Protein AF-A0A9P6EMH0-F1 (afdb_monomer_lite)

Organism: NCBI:txid179855

Secondary structure (DSSP, 8-state):
-----HHHHHHHHHHHHHHHHHTT-GGGHHHHHHHHHHHHHTSS-------HHHHHHSS-GGG----HHHHHHHHHHHHHHHHHHHHHHH-TT----TTSHHHHHHHHHHHHHHHHHHHHHHHHHHHHHHHHHHHHHHHHHHHHHHHHHHIIIIIHHHHHHHHHHHHHHHHHHHHHHHHHHHHHHHHHHHHHHGGGSS--TT----HHHHHHHHHHHHHHHHHHHHHHHHHHHHHHHHHHHHHHHHHSTTSHHHHHHHHHHHHHHHHHHHHHHHHHTT----

pLDDT: mean 75.77, std 17.24, range [37.5, 98.38]

Foldseek 3Di:
DDPDPPVNVVLVVVLVVLVVVCVPPVVSVLVSLVSVVVVVVVPPPPDPPPDPVNVVVSDDPVPVCPPVVNVVVVVVVVVVVVVVVLCVQPPPPDPDDDDCSVVCVVVSVVVVVVVVVVVVVVVVVVVVVVVVVVVVVVVVVVVVVVVVVCCVVPVVVVVVVVVVVVVVVVVVVVVVVVVVVVVVVVVVCCLQPVPPDDDDPPDCPDSVNSVVVVVVVVVVVVVVVVVVVVVVVVVVVVVVVVVCLVVVPPHCVVVVVVVVVVVVVVVVVVVVVCVVVVDPDD

Radius of gyration: 55.39 Å; chains: 1; bounding box: 98×66×140 Å

Sequence (282 aa):
MEPRSLENIYTELYLELLKSLATEDPGLEDLLTDISLGNLLNSADGTIVLRQEDLTAYGTPTRRHLDSSTSQKLLTEVNNTLEIISTLFHGENHRAKDNSLNKSLPDSIECFTAEIISMEEQRAAHKDIVEALVQQINEAQGQYDGAVKTAILEVLPKYNQARAASIDLIAATIEASLQRLNLIRGQSQRAFYNHHANAIPGESKSVSQAIARAYEALKEEEKYLAAEAQTLDHQLQEYDTLLQLVDSGTSGYKQIIEDWAKTKRETDECRKDLRRLGWTGD

Structure (mmCIF, N/CA/C/O backbone):
data_AF-A0A9P6EMH0-F1
#
_entry.id   AF-A0A9P6EMH0-F1
#
loop_
_atom_site.group_PDB
_atom_site.id
_atom_site.type_symbol
_atom_site.label_atom_id
_atom_site.label_alt_id
_atom_site.label_comp_id
_atom_site.label_asym_id
_atom_site.label_entity_id
_atom_site.label_seq_id
_atom_site.pdbx_PDB_ins_code
_atom_site.Cartn_x
_atom_site.Cartn_y
_atom_site.Cartn_z
_atom_site.occupancy
_atom_site.B_iso_or_equiv
_atom_site.auth_seq_id
_atom_site.auth_comp_id
_atom_site.auth_asym_id
_atom_site.auth_atom_id
_atom_site.pdbx_PDB_model_num
ATOM 1 N N . MET A 1 1 ? -43.713 -16.620 40.121 1.00 37.72 1 MET A N 1
ATOM 2 C CA . MET A 1 1 ? -42.782 -17.302 41.041 1.00 37.72 1 MET A CA 1
ATOM 3 C C . MET A 1 1 ? -41.495 -16.518 40.978 1.00 37.72 1 MET A C 1
ATOM 5 O O . MET A 1 1 ? -40.775 -16.648 39.998 1.00 37.72 1 MET A O 1
ATOM 9 N N . GLU A 1 2 ? -41.304 -15.597 41.916 1.00 37.50 2 GLU A N 1
ATOM 10 C CA . GLU A 1 2 ? -40.096 -14.772 41.951 1.00 37.50 2 GLU A CA 1
ATOM 11 C C . GLU A 1 2 ? -38.875 -15.638 42.285 1.00 37.50 2 GLU A C 1
ATOM 13 O O . GLU A 1 2 ? -39.005 -16.592 43.065 1.00 37.50 2 GLU A O 1
ATOM 18 N N . PRO A 1 3 ? -37.708 -15.361 41.682 1.00 42.03 3 PRO A N 1
ATOM 19 C CA . PRO A 1 3 ? -36.488 -16.085 41.987 1.00 42.03 3 PRO A CA 1
ATOM 20 C C . PRO A 1 3 ? -36.073 -15.739 43.418 1.00 42.03 3 PRO A C 1
ATOM 22 O O . PRO A 1 3 ? -35.508 -14.681 43.676 1.00 42.03 3 PRO A O 1
ATOM 25 N N . ARG A 1 4 ? -36.370 -16.633 44.367 1.00 48.00 4 ARG A N 1
ATOM 26 C CA . ARG A 1 4 ? -35.784 -16.558 45.709 1.00 48.00 4 ARG A CA 1
ATOM 27 C C . ARG A 1 4 ? -34.269 -16.622 45.534 1.00 48.00 4 ARG A C 1
ATOM 29 O O . ARG A 1 4 ? -33.766 -17.597 44.972 1.00 48.00 4 ARG A O 1
ATOM 36 N N . SER A 1 5 ? -33.563 -15.569 45.945 1.00 56.41 5 SER A N 1
ATOM 37 C CA . SER A 1 5 ? -32.103 -15.540 45.906 1.00 56.41 5 SER A CA 1
ATOM 38 C C . SER A 1 5 ? -31.559 -16.754 46.667 1.00 56.41 5 SER A C 1
ATOM 40 O O . SER A 1 5 ? -32.126 -17.180 47.674 1.00 56.41 5 SER A O 1
ATOM 42 N N . LEU A 1 6 ? -30.472 -17.347 46.167 1.00 54.88 6 LEU A N 1
ATOM 43 C CA . LEU A 1 6 ? -29.815 -18.500 46.797 1.00 54.88 6 LEU A CA 1
ATOM 44 C C . LEU A 1 6 ? -29.499 -18.235 48.276 1.00 54.88 6 LEU A C 1
ATOM 46 O O . LEU A 1 6 ? -29.620 -19.132 49.104 1.00 54.88 6 LEU A O 1
ATOM 50 N N . GLU A 1 7 ? -29.179 -16.989 48.612 1.00 57.69 7 GLU A N 1
ATOM 51 C CA . GLU A 1 7 ? -28.925 -16.531 49.977 1.00 57.69 7 GLU A CA 1
ATOM 52 C C . GLU A 1 7 ? -30.140 -16.713 50.899 1.00 57.69 7 GLU A C 1
ATOM 54 O O . GLU A 1 7 ? -29.975 -17.196 52.017 1.00 57.69 7 GLU A O 1
ATOM 59 N N . ASN A 1 8 ? -31.360 -16.454 50.417 1.00 60.06 8 ASN A N 1
ATOM 60 C CA . ASN A 1 8 ? -32.586 -16.637 51.204 1.00 60.06 8 ASN A CA 1
ATOM 61 C C . ASN A 1 8 ? -32.894 -18.114 51.482 1.00 60.06 8 ASN A C 1
ATOM 63 O O . ASN A 1 8 ? -33.446 -18.455 52.523 1.00 60.06 8 ASN A O 1
ATOM 67 N N . ILE A 1 9 ? -32.512 -19.008 50.568 1.00 64.06 9 ILE A N 1
ATOM 68 C CA . ILE A 1 9 ? -32.682 -20.452 50.769 1.00 64.06 9 ILE A CA 1
ATOM 69 C C . ILE A 1 9 ? -31.666 -20.956 51.799 1.00 64.06 9 ILE A C 1
ATOM 71 O O . ILE A 1 9 ? -32.013 -21.762 52.658 1.00 64.06 9 ILE A O 1
ATOM 75 N N . TYR A 1 10 ? -30.425 -20.461 51.754 1.00 62.12 10 TYR A N 1
ATOM 76 C CA . TYR A 1 10 ? -29.396 -20.825 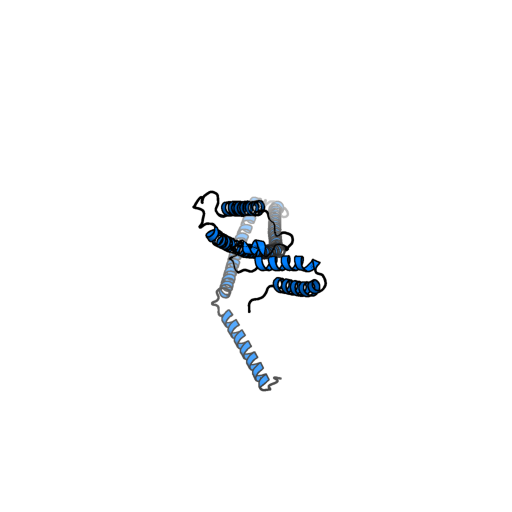52.728 1.00 62.12 10 TYR A CA 1
ATOM 77 C C . TYR A 1 10 ? -29.735 -20.355 54.146 1.00 62.12 10 TYR A C 1
ATOM 79 O O . TYR A 1 10 ? -29.516 -21.115 55.088 1.00 62.12 10 TYR A O 1
ATOM 87 N N . THR A 1 11 ? -30.293 -19.153 54.314 1.00 67.81 11 THR A N 1
ATOM 88 C CA . THR A 1 11 ? -30.688 -18.633 55.633 1.00 67.81 11 THR A CA 1
ATOM 89 C C . THR A 1 11 ? -31.900 -19.364 56.211 1.00 67.81 11 THR A C 1
ATOM 91 O O . THR A 1 11 ? -31.901 -19.665 57.405 1.00 67.81 11 THR A O 1
ATOM 94 N N . GLU A 1 12 ? -32.889 -19.729 55.386 1.00 69.44 12 GLU A N 1
ATOM 95 C CA . GLU A 1 12 ? -34.024 -20.566 55.809 1.00 69.44 12 GLU A CA 1
ATOM 96 C C . GLU A 1 12 ? -33.558 -21.953 56.286 1.00 69.44 12 GLU A C 1
ATOM 98 O O . GLU A 1 12 ? -33.969 -22.407 57.356 1.00 69.44 12 GLU A O 1
ATOM 103 N N . LEU A 1 13 ? -32.635 -22.589 55.556 1.00 71.56 13 LEU A N 1
ATOM 104 C CA . LEU A 1 13 ? -32.092 -23.910 55.903 1.00 71.56 13 LEU A CA 1
ATOM 105 C C . LEU A 1 13 ? -31.227 -23.871 57.172 1.00 71.56 13 LEU A C 1
ATOM 107 O O . LEU A 1 13 ? -31.295 -24.778 58.003 1.00 71.56 13 LEU A O 1
ATOM 111 N N . TYR A 1 14 ? -30.445 -22.803 57.357 1.00 68.06 14 TYR A N 1
ATOM 112 C CA . TYR A 1 14 ? -29.655 -22.596 58.574 1.00 68.06 14 TYR A CA 1
ATOM 113 C C . TYR A 1 14 ? -30.544 -22.380 59.804 1.00 68.06 14 TYR A C 1
ATOM 115 O O . TYR A 1 14 ? -30.238 -22.876 60.888 1.00 68.06 14 TYR A O 1
ATOM 123 N N . LEU A 1 15 ? -31.665 -21.675 59.636 1.00 65.12 15 LEU A N 1
ATOM 124 C CA . LEU A 1 15 ? -32.654 -21.464 60.688 1.00 65.12 15 LEU A CA 1
ATOM 125 C C . LEU A 1 15 ? -33.389 -22.744 61.080 1.00 65.12 15 LEU A C 1
ATOM 127 O O . LEU A 1 15 ? -33.635 -22.963 62.264 1.00 65.12 15 LEU A O 1
ATOM 131 N N . GLU A 1 16 ? -33.745 -23.589 60.115 1.00 75.12 16 GLU A N 1
ATOM 132 C CA . GLU A 1 16 ? -34.373 -24.884 60.394 1.00 75.12 16 GLU A CA 1
ATOM 133 C C . GLU A 1 16 ? -33.419 -25.820 61.147 1.00 75.12 16 GLU A C 1
ATOM 135 O O . GLU A 1 16 ? -33.808 -26.455 62.130 1.00 75.12 16 GLU A O 1
ATOM 140 N N . LEU A 1 17 ? -32.143 -25.827 60.751 1.00 70.31 17 LEU A N 1
ATOM 141 C CA . LEU A 1 17 ? -31.097 -26.594 61.421 1.00 70.31 17 LEU A CA 1
ATOM 142 C C . LEU A 1 17 ? -30.866 -26.093 62.856 1.00 70.31 17 LEU A C 1
ATOM 144 O O . LEU A 1 17 ? -30.853 -26.893 63.791 1.00 70.31 17 LEU A O 1
ATOM 148 N N . LEU A 1 18 ? -30.784 -24.777 63.061 1.00 62.09 18 LEU A N 1
ATOM 149 C CA . LEU A 1 18 ? -30.658 -24.186 64.396 1.00 62.09 18 LEU A CA 1
ATOM 150 C C . LEU A 1 18 ? -31.891 -24.436 65.276 1.00 62.09 18 LEU A C 1
ATOM 152 O O . LEU A 1 18 ? -31.727 -24.683 66.466 1.00 62.09 18 LEU A O 1
ATOM 156 N N . LYS A 1 19 ? -33.106 -24.467 64.709 1.00 69.38 19 LYS A N 1
ATOM 157 C CA . LYS A 1 19 ? -34.333 -24.858 65.436 1.00 69.38 19 LYS A CA 1
ATOM 158 C C . LYS A 1 19 ? -34.298 -26.303 65.907 1.00 69.38 19 LYS A C 1
ATOM 160 O O . LYS A 1 19 ? -34.731 -26.573 67.022 1.00 69.38 19 LYS A O 1
ATOM 165 N N . SER A 1 20 ? -33.756 -27.207 65.095 1.00 68.88 20 SER A N 1
ATOM 166 C CA . SER A 1 20 ? -33.591 -28.612 65.487 1.00 68.88 20 SER A CA 1
ATOM 167 C C . SER A 1 20 ? -32.514 -28.824 66.560 1.00 68.88 20 SER A C 1
ATOM 169 O O . SER A 1 20 ? -32.609 -29.755 67.350 1.00 68.88 20 SER A O 1
ATOM 171 N N . LEU A 1 21 ? -31.513 -27.941 66.625 1.00 60.44 21 LEU A N 1
ATOM 172 C CA . LEU A 1 21 ? -30.440 -27.982 67.627 1.00 60.44 21 LEU A CA 1
ATOM 173 C C . LEU A 1 21 ? -30.835 -27.289 68.941 1.00 60.44 21 LEU A C 1
ATOM 175 O O . LEU A 1 21 ? -30.474 -27.754 70.018 1.00 60.44 21 LEU A O 1
ATOM 179 N N . ALA A 1 22 ? -31.626 -26.215 68.878 1.00 58.09 22 ALA A N 1
ATOM 180 C CA . ALA A 1 22 ? -32.103 -25.494 70.059 1.00 58.09 22 ALA A CA 1
ATOM 181 C C . ALA A 1 22 ? -33.102 -26.297 70.910 1.00 58.09 22 ALA A C 1
ATOM 183 O O . ALA A 1 22 ? -33.248 -26.021 72.096 1.00 58.09 22 ALA A O 1
ATOM 184 N N . THR A 1 23 ? -33.753 -27.327 70.353 1.00 63.09 23 THR A N 1
ATOM 185 C CA . THR A 1 23 ? -34.575 -28.253 71.152 1.00 63.09 23 THR A CA 1
ATOM 186 C C . THR A 1 23 ? -33.763 -29.116 72.122 1.00 63.09 23 THR A C 1
ATOM 188 O O . THR A 1 23 ? -34.346 -29.679 73.047 1.00 63.09 23 THR A O 1
ATOM 191 N N . GLU A 1 24 ? -32.444 -29.224 71.936 1.00 63.72 24 GLU A N 1
ATOM 192 C CA . GLU A 1 24 ? -31.561 -30.032 72.787 1.00 63.72 24 GLU A CA 1
ATOM 193 C C . GLU A 1 24 ? -30.766 -29.202 73.808 1.00 63.72 24 GLU A C 1
ATOM 195 O O . GLU A 1 24 ? -30.380 -29.745 74.844 1.00 63.72 24 GLU A O 1
ATOM 200 N N . ASP A 1 25 ? -30.560 -27.900 73.572 1.00 59.88 25 ASP A N 1
ATOM 201 C CA . ASP A 1 25 ? -29.726 -27.050 74.431 1.00 59.88 25 ASP A CA 1
ATOM 202 C C . ASP A 1 25 ? -30.355 -25.650 74.642 1.00 59.88 25 ASP A C 1
ATOM 204 O O . ASP A 1 25 ? -30.410 -24.845 73.705 1.00 59.88 25 ASP A O 1
ATOM 208 N N . PRO A 1 26 ? -30.826 -25.307 75.860 1.00 60.44 26 PRO A N 1
ATOM 209 C CA . PRO A 1 26 ? -31.556 -24.060 76.130 1.00 60.44 26 PRO A CA 1
ATOM 210 C C . PRO A 1 26 ? -30.695 -22.794 75.987 1.00 60.44 26 PRO A C 1
ATOM 212 O O . PRO A 1 26 ? -31.227 -21.692 75.928 1.00 60.44 26 PRO A O 1
ATOM 215 N N . GLY A 1 27 ? -29.365 -22.923 75.906 1.00 59.41 27 GLY A N 1
ATOM 216 C CA . GLY A 1 27 ? -28.470 -21.797 75.616 1.00 59.41 27 GLY A CA 1
ATOM 217 C C . GLY A 1 27 ? -28.530 -21.307 74.163 1.00 59.41 27 GLY A C 1
ATOM 218 O O . GLY A 1 27 ? -28.061 -20.207 73.877 1.00 59.41 27 GLY A O 1
ATOM 219 N N . LEU A 1 28 ? -29.102 -22.099 73.246 1.00 57.72 28 LEU A N 1
ATOM 220 C CA . LEU A 1 28 ? -29.274 -21.722 71.840 1.00 57.72 28 LEU A CA 1
ATOM 221 C C . LEU A 1 28 ? -30.600 -21.006 71.548 1.00 57.72 28 LEU A C 1
ATOM 223 O O . LEU A 1 28 ? -30.728 -20.448 70.458 1.00 57.72 28 LEU A O 1
ATOM 227 N N . GLU A 1 29 ? -31.555 -20.969 72.487 1.00 59.09 29 GLU A N 1
ATOM 228 C CA . GLU A 1 29 ? -32.804 -20.206 72.316 1.00 59.09 29 GLU A CA 1
ATOM 229 C C . GLU A 1 29 ? -32.524 -18.714 72.110 1.00 59.09 29 GLU A C 1
ATOM 231 O O . GLU A 1 29 ? -33.080 -18.119 71.188 1.00 59.09 29 GLU A O 1
ATOM 236 N N . ASP A 1 30 ? -31.595 -18.138 72.880 1.00 58.31 30 ASP A N 1
ATOM 237 C CA . ASP A 1 30 ? -31.215 -16.724 72.765 1.00 58.31 30 ASP A CA 1
ATOM 238 C C . ASP A 1 30 ? -30.657 -16.409 71.362 1.00 58.31 30 ASP A C 1
ATOM 240 O O . ASP A 1 30 ? -31.086 -15.461 70.703 1.00 58.31 30 ASP A O 1
ATOM 244 N N . LEU A 1 31 ? -29.789 -17.277 70.836 1.00 59.78 31 LEU A N 1
ATOM 245 C CA . LEU A 1 31 ? -29.200 -17.140 69.498 1.00 59.78 31 LEU A CA 1
ATOM 246 C C . LEU A 1 31 ? -30.255 -17.273 68.389 1.00 59.78 31 LEU A C 1
ATOM 248 O O . LEU A 1 31 ? -30.181 -16.610 67.356 1.00 59.78 31 LEU A O 1
ATOM 252 N N . LEU A 1 32 ? -31.270 -18.108 68.611 1.00 61.12 32 LEU A N 1
ATOM 253 C CA . LEU A 1 32 ? -32.383 -18.279 67.686 1.00 61.12 32 LEU A CA 1
ATOM 254 C C . LEU A 1 32 ? -33.307 -17.060 67.685 1.00 61.12 32 LEU A C 1
ATOM 256 O O . LEU A 1 32 ? -33.779 -16.649 66.621 1.00 61.12 32 LEU A O 1
ATOM 260 N N . THR A 1 33 ? -33.513 -16.445 68.852 1.00 63.50 33 THR A N 1
ATOM 261 C CA . THR A 1 33 ? -34.254 -15.187 68.949 1.00 63.50 33 THR A CA 1
ATOM 262 C C . THR A 1 33 ? -33.524 -14.052 68.236 1.00 63.50 33 THR A C 1
ATOM 264 O O . THR A 1 33 ? -34.151 -13.365 67.430 1.00 63.50 33 THR A O 1
ATOM 267 N N . ASP A 1 34 ? -32.202 -13.946 68.385 1.00 58.22 34 ASP A N 1
ATOM 268 C CA . ASP A 1 34 ? -31.392 -12.918 67.720 1.00 58.22 34 ASP A CA 1
ATOM 269 C C . ASP A 1 34 ? -31.392 -13.063 66.188 1.00 58.22 34 ASP A C 1
ATOM 271 O O . ASP A 1 34 ? -31.520 -12.074 65.463 1.00 58.22 34 ASP A O 1
ATOM 275 N N . ILE A 1 35 ? -31.326 -14.291 65.662 1.00 60.41 35 ILE A N 1
ATOM 276 C CA . ILE A 1 35 ? -31.384 -14.524 64.207 1.00 60.41 35 ILE A CA 1
ATOM 277 C C . ILE A 1 35 ? -32.804 -14.298 63.672 1.00 60.41 35 ILE A C 1
ATOM 279 O O . ILE A 1 35 ? -32.978 -13.746 62.583 1.00 60.41 35 ILE A O 1
ATOM 283 N N . SER A 1 36 ? -33.837 -14.662 64.440 1.00 60.81 36 SER A N 1
ATOM 284 C CA . SER A 1 36 ? -35.221 -14.346 64.072 1.00 60.81 36 SER A CA 1
ATOM 285 C C . SER A 1 36 ? -35.474 -12.835 64.041 1.00 60.81 36 SER A C 1
ATOM 287 O O . SER A 1 36 ? -36.178 -12.361 63.153 1.00 60.81 36 SER A O 1
ATOM 289 N N . LEU A 1 37 ? -34.824 -12.077 64.932 1.00 58.06 37 LEU A N 1
ATOM 290 C CA . LEU A 1 37 ? -34.855 -10.618 64.973 1.00 58.06 37 LEU A CA 1
ATOM 291 C C . LEU A 1 37 ? -34.136 -10.013 63.761 1.00 58.06 37 LEU A C 1
ATOM 293 O O . LEU A 1 37 ? -34.661 -9.100 63.130 1.00 58.06 37 LEU A O 1
ATOM 297 N N . GLY A 1 38 ? -32.980 -10.570 63.385 1.00 56.84 38 GLY A N 1
ATOM 298 C CA . GLY A 1 38 ? -32.259 -10.194 62.167 1.00 56.84 38 GLY A CA 1
ATOM 299 C C . GLY A 1 38 ? -33.099 -10.393 60.901 1.00 56.84 38 GLY A C 1
ATOM 300 O O . GLY A 1 38 ? -33.109 -9.531 60.026 1.00 56.84 38 GLY A O 1
ATOM 301 N N . ASN A 1 39 ? -33.879 -11.474 60.833 1.00 56.59 39 ASN A N 1
ATOM 302 C CA . ASN A 1 39 ? -34.794 -11.715 59.715 1.00 56.59 39 ASN A CA 1
ATOM 303 C C . ASN A 1 39 ? -36.051 -10.840 59.752 1.00 56.59 39 ASN A C 1
ATOM 305 O O . ASN A 1 39 ? -36.571 -10.493 58.696 1.00 56.59 39 ASN A O 1
ATOM 309 N N . LEU A 1 40 ? -36.532 -10.462 60.937 1.00 53.50 40 LEU A N 1
ATOM 310 C CA . LEU A 1 40 ? -37.683 -9.572 61.089 1.00 53.50 40 LEU A CA 1
ATOM 311 C C . LEU A 1 40 ? -37.315 -8.124 60.720 1.00 53.50 40 LEU A C 1
ATOM 313 O O . LEU A 1 40 ? -38.087 -7.452 60.042 1.00 53.50 40 LEU A O 1
ATOM 317 N N . LEU A 1 41 ? -36.098 -7.687 61.062 1.00 52.91 41 LEU A N 1
ATOM 318 C CA . LEU A 1 41 ? -35.523 -6.402 60.643 1.00 52.91 41 LEU A CA 1
ATOM 319 C C . LEU A 1 41 ? -35.193 -6.351 59.141 1.00 52.91 41 LEU A C 1
ATOM 321 O O . LEU A 1 41 ? -35.270 -5.280 58.548 1.00 52.91 41 LEU A O 1
ATOM 325 N N . ASN A 1 42 ? -34.863 -7.492 58.529 1.00 51.66 42 ASN A N 1
ATOM 326 C CA . ASN A 1 42 ? -34.627 -7.610 57.084 1.00 51.66 42 ASN A CA 1
ATOM 327 C C . ASN A 1 42 ? -35.898 -7.917 56.270 1.00 51.66 42 ASN A C 1
ATOM 329 O O . ASN A 1 42 ? -35.824 -8.005 55.043 1.00 51.66 42 ASN A O 1
ATOM 333 N N . SER A 1 43 ? -37.056 -8.107 56.911 1.00 46.88 43 SER A N 1
ATOM 334 C CA . SER A 1 43 ? -38.309 -8.331 56.188 1.00 46.88 43 SER A CA 1
ATOM 335 C C . SER A 1 43 ? -38.820 -7.011 55.604 1.00 46.88 43 SER A C 1
ATOM 337 O O . SER A 1 43 ? -38.979 -6.019 56.308 1.00 46.88 43 SER A O 1
ATOM 339 N N . ALA A 1 44 ? -39.027 -7.002 54.287 1.00 45.12 44 ALA A N 1
ATOM 340 C CA . ALA A 1 44 ? -39.198 -5.815 53.447 1.00 45.12 44 ALA A CA 1
ATOM 341 C C . ALA A 1 44 ? -40.525 -5.041 53.620 1.00 45.12 44 ALA A C 1
ATOM 343 O O . ALA A 1 44 ? -40.797 -4.135 52.836 1.00 45.12 44 ALA A O 1
ATOM 344 N N . ASP A 1 45 ? -41.341 -5.346 54.633 1.00 42.41 45 ASP A N 1
ATOM 345 C CA . ASP A 1 45 ? -42.572 -4.598 54.907 1.00 42.41 45 ASP A CA 1
ATOM 346 C C . ASP A 1 45 ? -42.286 -3.474 55.910 1.00 42.41 45 ASP A C 1
ATOM 348 O O . ASP A 1 45 ? -42.433 -3.590 57.130 1.00 42.41 45 ASP A O 1
ATOM 352 N N . GLY A 1 46 ? -41.828 -2.355 55.351 1.00 52.50 46 GLY A N 1
ATOM 353 C CA . GLY A 1 46 ? -41.534 -1.115 56.053 1.00 52.50 46 GLY A CA 1
ATOM 354 C 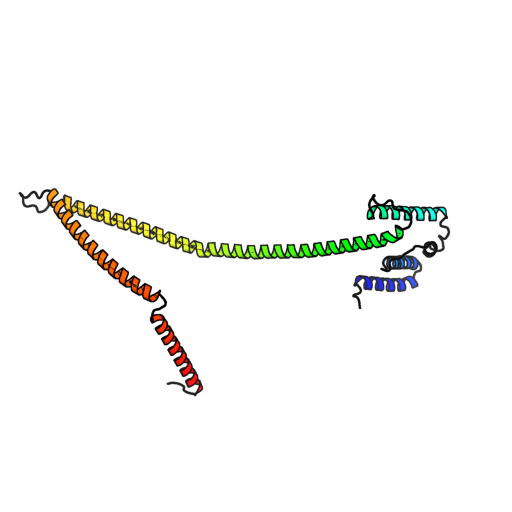C . GLY A 1 46 ? -42.754 -0.536 56.767 1.00 52.50 46 GLY A C 1
ATOM 355 O O . GLY A 1 46 ? -43.541 0.208 56.193 1.00 52.50 46 GLY A O 1
ATOM 356 N N . THR A 1 47 ? -42.907 -0.843 58.054 1.00 46.91 47 THR A N 1
ATOM 357 C CA . THR A 1 47 ? -43.483 0.055 59.077 1.00 46.91 47 THR A CA 1
ATOM 358 C C . THR A 1 47 ? -43.230 -0.517 60.473 1.00 46.91 47 THR A C 1
ATOM 360 O O . THR A 1 47 ? -44.139 -0.932 61.190 1.00 46.91 47 THR A O 1
ATOM 363 N N . ILE A 1 48 ? -41.967 -0.525 60.901 1.00 48.28 48 ILE A N 1
ATOM 364 C CA . ILE A 1 48 ? -41.632 -0.870 62.286 1.00 48.28 48 ILE A CA 1
ATOM 365 C C . ILE A 1 48 ? -41.860 0.369 63.161 1.00 48.28 48 ILE A C 1
ATOM 367 O O . ILE A 1 48 ? -40.984 1.214 63.333 1.00 48.28 48 ILE A O 1
ATOM 371 N N . VAL A 1 49 ? -43.063 0.491 63.725 1.00 46.09 49 VAL A N 1
ATOM 372 C CA . VAL A 1 49 ? -43.311 1.372 64.875 1.00 46.09 49 VAL A CA 1
ATOM 373 C C . VAL A 1 49 ? -42.963 0.571 66.124 1.00 46.09 49 VAL A C 1
ATOM 375 O O . VAL A 1 49 ? -43.790 -0.206 66.590 1.00 46.09 49 VAL A O 1
ATOM 378 N N . LEU A 1 50 ? -41.749 0.744 66.656 1.00 49.88 50 LEU A N 1
ATOM 379 C CA . LEU A 1 50 ? -41.342 0.124 67.922 1.00 49.88 50 LEU A CA 1
ATOM 380 C C . LEU A 1 50 ? -42.259 0.622 69.046 1.00 49.88 50 LEU A C 1
ATOM 382 O O . LEU A 1 50 ? -42.170 1.779 69.469 1.00 49.88 50 LEU A O 1
ATOM 386 N N . ARG A 1 51 ? -43.165 -0.236 69.525 1.00 52.69 51 ARG A N 1
ATOM 387 C CA . ARG A 1 51 ? -44.002 0.066 70.689 1.00 52.69 51 ARG A CA 1
ATOM 388 C C . ARG A 1 51 ? -43.245 -0.317 71.955 1.00 52.69 51 ARG A C 1
ATOM 390 O O . ARG A 1 51 ? -42.420 -1.225 71.971 1.00 52.69 51 ARG A O 1
ATOM 397 N N . GLN A 1 52 ? -43.553 0.365 73.054 1.00 47.53 52 GLN A N 1
ATOM 398 C CA . GLN A 1 52 ? -42.965 0.083 74.369 1.00 47.53 52 GLN A CA 1
ATOM 399 C C . GLN A 1 52 ? -43.202 -1.372 74.824 1.00 47.53 52 GLN A C 1
ATOM 401 O O . GLN A 1 52 ? -42.434 -1.909 75.616 1.00 47.53 52 GLN A O 1
ATOM 406 N N . GLU A 1 53 ? -44.232 -2.012 74.272 1.00 54.22 53 GLU A N 1
ATOM 407 C CA . GLU A 1 53 ? -44.568 -3.423 74.456 1.00 54.22 53 GLU A CA 1
ATOM 408 C C . GLU A 1 53 ? -43.547 -4.362 73.780 1.00 54.22 53 GLU A C 1
ATOM 410 O O . GLU A 1 53 ? -43.188 -5.389 74.357 1.00 54.22 53 GLU A O 1
ATOM 415 N N . ASP A 1 54 ? -42.970 -3.973 72.639 1.00 53.47 54 ASP A N 1
ATOM 416 C CA . ASP A 1 54 ? -41.983 -4.782 71.910 1.00 53.47 54 ASP A CA 1
ATOM 417 C C . ASP A 1 54 ? -40.634 -4.796 72.645 1.00 53.47 54 ASP A C 1
ATOM 419 O O . ASP A 1 54 ? -40.007 -5.841 72.804 1.00 53.47 54 ASP A O 1
ATOM 423 N N . LEU A 1 55 ? -40.240 -3.665 73.240 1.00 50.75 55 LEU A N 1
ATOM 424 C CA . LEU A 1 55 ? -39.075 -3.571 74.135 1.00 50.75 55 LEU A CA 1
ATOM 425 C C . LEU A 1 55 ? -39.189 -4.480 75.371 1.00 50.75 55 LEU A C 1
ATOM 427 O O . LEU A 1 55 ? -38.172 -4.885 75.933 1.00 50.75 55 LEU A O 1
ATOM 431 N N . THR A 1 56 ? -40.412 -4.812 75.798 1.00 53.03 56 THR A N 1
ATOM 432 C CA . THR A 1 56 ? -40.650 -5.750 76.906 1.00 53.03 56 THR A CA 1
ATOM 433 C C . THR A 1 56 ? -40.770 -7.208 76.465 1.00 53.03 56 THR A C 1
ATOM 435 O O . THR A 1 56 ? -40.596 -8.095 77.302 1.00 53.03 56 THR A O 1
ATOM 438 N N . ALA A 1 57 ? -41.032 -7.464 75.179 1.00 52.34 57 ALA A N 1
ATOM 439 C CA . ALA A 1 57 ? -41.145 -8.808 74.617 1.00 52.34 57 ALA A CA 1
ATOM 440 C C . ALA A 1 57 ? -39.774 -9.455 74.351 1.00 52.34 57 ALA A C 1
ATOM 442 O O . ALA A 1 57 ? -39.625 -10.657 74.551 1.00 52.34 57 ALA A O 1
ATOM 443 N N . TYR A 1 58 ? -38.764 -8.660 73.978 1.00 52.66 58 TYR A N 1
ATOM 444 C CA . TYR A 1 58 ? -37.418 -9.148 73.631 1.00 52.66 58 TYR A CA 1
ATOM 445 C C . TYR A 1 58 ? -36.395 -9.063 74.781 1.00 52.66 58 TYR A C 1
ATOM 447 O O . TYR A 1 58 ? -35.208 -9.315 74.593 1.00 52.66 58 TYR A O 1
ATOM 455 N N . GLY A 1 59 ? -36.831 -8.711 75.993 1.00 50.94 59 GLY A N 1
ATOM 456 C CA . GLY A 1 59 ? -35.989 -8.750 77.188 1.00 50.94 59 GLY A CA 1
ATOM 457 C C . GLY A 1 59 ? -36.132 -10.081 77.922 1.00 50.94 59 GLY A C 1
ATOM 458 O O . GLY A 1 59 ? -37.237 -10.433 78.341 1.00 50.94 59 GLY A O 1
ATOM 459 N N . THR A 1 60 ? -35.026 -10.798 78.148 1.00 51.06 60 THR A N 1
ATOM 460 C CA . THR A 1 60 ? -35.027 -11.996 79.002 1.00 51.06 60 THR A CA 1
ATOM 461 C C . THR A 1 60 ? -35.692 -11.691 80.357 1.00 51.06 60 THR A C 1
ATOM 463 O O . THR A 1 60 ? -35.480 -10.616 80.935 1.00 51.06 60 THR A O 1
ATOM 466 N N . PRO A 1 61 ? -36.525 -12.602 80.901 1.00 53.78 61 PRO A N 1
ATOM 467 C CA . PRO A 1 61 ? -37.420 -12.311 82.028 1.00 53.78 61 PRO A CA 1
ATOM 468 C C . PRO A 1 61 ? -36.705 -11.906 83.330 1.00 53.78 61 PRO A C 1
ATOM 470 O O . PRO A 1 61 ? -37.344 -11.368 84.235 1.00 53.78 61 PRO A O 1
ATOM 473 N N . THR A 1 62 ? -35.386 -12.088 83.422 1.00 50.16 62 THR A N 1
ATOM 474 C CA . THR A 1 62 ? -34.526 -11.644 84.531 1.00 50.16 62 THR A CA 1
ATOM 475 C C . THR A 1 62 ? -34.090 -10.172 84.449 1.00 50.16 62 THR A C 1
ATOM 477 O O . THR A 1 62 ? -33.621 -9.634 85.450 1.00 50.16 62 THR A O 1
ATOM 480 N N . ARG A 1 63 ? -34.295 -9.473 83.319 1.00 48.25 63 ARG A N 1
ATOM 481 C CA . ARG A 1 63 ? -33.999 -8.033 83.132 1.00 48.25 63 ARG A CA 1
ATOM 482 C C . ARG A 1 63 ? -35.240 -7.125 83.158 1.00 48.25 63 ARG A C 1
ATOM 484 O O . ARG A 1 63 ? -35.186 -5.988 82.700 1.00 48.25 63 ARG A O 1
ATOM 491 N N . ARG A 1 64 ? -36.354 -7.575 83.748 1.00 48.81 64 ARG A N 1
ATOM 492 C CA . ARG A 1 64 ? -37.637 -6.832 83.835 1.00 48.81 64 ARG A CA 1
ATOM 493 C C . ARG A 1 64 ? -37.634 -5.554 84.691 1.00 48.81 64 ARG A C 1
ATOM 495 O O . ARG A 1 64 ? -38.685 -4.956 84.901 1.00 48.81 64 ARG A O 1
ATOM 502 N N . HIS A 1 65 ? -36.474 -5.090 85.136 1.00 48.72 65 HIS A N 1
ATOM 503 C CA . HIS A 1 65 ? -36.320 -3.785 85.767 1.00 48.72 65 HIS A CA 1
ATOM 504 C C . HIS A 1 65 ? -35.240 -2.982 85.044 1.00 48.72 65 HIS A C 1
ATOM 506 O O . HIS A 1 65 ? -34.226 -2.610 85.629 1.00 48.72 65 HIS A O 1
ATOM 512 N N . LEU A 1 66 ? -35.458 -2.701 83.755 1.00 54.75 66 LEU A N 1
ATOM 513 C CA . LEU A 1 66 ? -34.923 -1.462 83.200 1.00 54.75 66 LEU A CA 1
ATOM 514 C C . LEU A 1 66 ? -35.568 -0.335 84.006 1.00 54.75 66 LEU A C 1
ATOM 516 O O . LEU A 1 66 ? -36.767 -0.081 83.892 1.00 54.75 66 LEU A O 1
ATOM 520 N N . ASP A 1 67 ? -34.776 0.270 84.889 1.00 63.09 67 ASP A N 1
ATOM 521 C CA . ASP A 1 67 ? -35.164 1.464 85.627 1.00 63.09 67 ASP A CA 1
ATOM 522 C C . ASP A 1 67 ? -35.723 2.481 84.624 1.00 63.09 67 ASP A C 1
ATOM 524 O O . ASP A 1 67 ? -35.174 2.628 83.525 1.00 63.09 67 ASP A O 1
ATOM 528 N N . SER A 1 68 ? -36.819 3.161 84.960 1.00 64.31 68 SER A N 1
ATOM 529 C CA . SER A 1 68 ? -37.505 4.060 84.018 1.00 64.31 68 SER A CA 1
ATOM 530 C C . SER A 1 68 ? -36.551 5.121 83.457 1.00 64.31 68 SER A C 1
ATOM 532 O O . SER A 1 68 ? -36.677 5.519 82.299 1.00 64.31 68 SER A O 1
ATOM 534 N N . SER A 1 69 ? -35.519 5.480 84.232 1.00 70.56 69 SER A N 1
ATOM 535 C CA . SER A 1 69 ? -34.436 6.369 83.813 1.00 70.56 69 SER A CA 1
ATOM 536 C C . SER A 1 69 ? -33.549 5.792 82.701 1.00 70.56 69 SER A C 1
ATOM 538 O O . SER A 1 69 ? -33.109 6.531 81.824 1.00 70.56 69 SER A O 1
ATOM 540 N N . THR A 1 70 ? -33.295 4.482 82.687 1.00 70.56 70 THR A N 1
ATOM 541 C CA . THR A 1 70 ? -32.469 3.818 81.664 1.00 70.56 70 THR A CA 1
ATOM 542 C C . THR A 1 70 ? -33.229 3.628 80.357 1.00 70.56 70 THR A C 1
ATOM 544 O O . THR A 1 70 ? -32.668 3.870 79.293 1.00 70.56 70 THR A O 1
ATOM 547 N N . SER A 1 71 ? -34.523 3.305 80.428 1.00 69.44 71 SER A N 1
ATOM 548 C CA . SER A 1 71 ? -35.397 3.266 79.251 1.00 69.44 71 SER A CA 1
ATOM 549 C C . SER A 1 71 ? -35.581 4.658 78.639 1.00 69.44 71 SER A C 1
ATOM 551 O O . SER A 1 71 ? -35.490 4.798 77.421 1.00 69.44 71 SER A O 1
ATOM 553 N N . GLN A 1 72 ? -35.740 5.701 79.463 1.00 74.50 72 GLN A N 1
ATOM 554 C CA . GLN A 1 72 ? -35.772 7.083 78.976 1.00 74.50 72 GLN A CA 1
ATOM 555 C C . GLN A 1 72 ? -34.448 7.503 78.339 1.00 74.50 72 GLN A C 1
ATOM 557 O O . GLN A 1 72 ? -34.473 8.092 77.267 1.00 74.50 72 GLN A O 1
ATOM 562 N N . LYS A 1 73 ? -33.301 7.162 78.942 1.00 75.81 73 LYS A N 1
ATOM 563 C CA . LYS A 1 73 ? -31.984 7.442 78.347 1.00 75.81 73 LYS A CA 1
ATOM 564 C C . LYS A 1 73 ? -31.800 6.750 77.000 1.00 75.81 73 LYS A C 1
ATOM 566 O O . LYS A 1 73 ? -31.288 7.358 76.067 1.00 75.81 73 LYS A O 1
ATOM 571 N N . LEU A 1 74 ? -32.247 5.503 76.889 1.00 76.44 74 LEU A N 1
ATOM 572 C CA . LEU A 1 74 ? -32.149 4.744 75.648 1.00 76.44 74 LEU A CA 1
ATOM 573 C C . LEU A 1 74 ? -33.084 5.316 74.575 1.00 76.44 74 LEU A C 1
ATOM 575 O O . LEU A 1 74 ? -32.670 5.472 73.436 1.00 76.44 74 LEU A O 1
ATOM 579 N N . LEU A 1 75 ? -34.294 5.743 74.947 1.00 76.38 75 LEU A N 1
ATOM 580 C CA . LEU A 1 75 ? -35.185 6.486 74.051 1.00 76.38 75 LEU A CA 1
ATOM 581 C C . LEU A 1 75 ? -34.591 7.830 73.618 1.00 76.38 75 LEU A C 1
ATOM 583 O O . LEU A 1 75 ? -34.721 8.196 72.454 1.00 76.38 75 LEU A O 1
ATOM 587 N N . THR A 1 76 ? -33.923 8.562 74.514 1.00 77.44 76 THR A N 1
ATOM 588 C CA . THR A 1 76 ? -33.258 9.816 74.137 1.00 77.44 76 THR A CA 1
ATOM 589 C C . THR A 1 76 ? -32.072 9.573 73.219 1.00 77.44 76 THR A C 1
ATOM 591 O O . THR A 1 76 ? -31.926 10.305 72.254 1.00 77.44 76 THR A O 1
ATOM 594 N N . GLU A 1 77 ? -31.266 8.538 73.462 1.00 79.00 77 GLU A N 1
ATOM 595 C CA . GLU A 1 77 ? -30.159 8.148 72.581 1.00 79.00 77 GLU A CA 1
ATOM 596 C C . GLU A 1 77 ? -30.677 7.737 71.199 1.00 79.00 77 GLU A C 1
ATOM 598 O O . GLU A 1 77 ? -30.171 8.224 70.196 1.00 79.00 77 GLU A O 1
ATOM 603 N N . VAL A 1 78 ? -31.732 6.918 71.135 1.00 78.81 78 VAL A N 1
ATOM 604 C CA . VAL A 1 78 ? -32.357 6.487 69.873 1.00 78.81 78 VAL A CA 1
ATOM 605 C C . VAL A 1 78 ? -32.973 7.664 69.115 1.00 78.81 78 VAL A C 1
ATOM 607 O O . VAL A 1 78 ? -32.828 7.758 67.901 1.00 78.81 78 VAL A O 1
ATOM 610 N N . ASN A 1 79 ? -33.619 8.603 69.807 1.00 74.06 79 ASN A N 1
ATOM 611 C CA . ASN A 1 79 ? -34.140 9.808 69.161 1.00 74.06 79 ASN A CA 1
ATOM 612 C C . ASN A 1 79 ? -33.014 10.730 68.680 1.00 74.06 79 ASN A C 1
ATOM 614 O O . ASN A 1 79 ? -33.121 11.298 67.600 1.00 74.06 79 ASN A O 1
ATOM 618 N N . ASN A 1 80 ? -31.925 10.846 69.441 1.00 79.56 80 ASN A N 1
ATOM 619 C CA . ASN A 1 80 ? -30.777 11.670 69.073 1.00 79.56 80 ASN A CA 1
ATOM 620 C C . ASN A 1 80 ? -30.028 11.067 67.871 1.00 79.56 80 ASN A C 1
ATOM 622 O O . ASN A 1 80 ? -29.623 11.788 66.965 1.00 79.56 80 ASN A O 1
ATOM 626 N N . THR A 1 81 ? -29.896 9.737 67.798 1.00 79.25 81 THR A N 1
ATOM 627 C CA . THR A 1 81 ? -29.329 9.070 66.616 1.00 79.25 81 THR A CA 1
ATOM 628 C C . THR A 1 81 ? -30.248 9.193 65.404 1.00 79.25 81 THR A C 1
ATOM 630 O O . THR A 1 81 ? -29.752 9.486 64.319 1.00 79.25 81 THR A O 1
ATOM 633 N N . LEU A 1 82 ? -31.569 9.068 65.570 1.00 72.62 82 LEU A N 1
ATOM 634 C CA . LEU A 1 82 ? -32.542 9.337 64.503 1.00 72.62 82 LEU A CA 1
ATOM 635 C C . LEU A 1 82 ? -32.488 10.790 64.013 1.00 72.62 82 LEU A C 1
ATOM 637 O O . LEU A 1 82 ? -32.569 11.026 62.810 1.00 72.62 82 LEU A O 1
ATOM 641 N N . GLU A 1 83 ? -32.298 11.761 64.906 1.00 70.94 83 GLU A N 1
ATOM 642 C CA . GLU A 1 83 ? -32.154 13.178 64.554 1.00 70.94 83 GLU A CA 1
ATOM 643 C C . GLU A 1 83 ? -30.844 13.442 63.790 1.00 70.94 83 GLU A C 1
ATOM 645 O O . GLU A 1 83 ? -30.849 14.106 62.751 1.00 70.94 83 GLU A O 1
ATOM 650 N N . ILE A 1 84 ? -29.727 12.849 64.224 1.00 77.69 84 ILE A N 1
ATOM 651 C CA . ILE A 1 84 ? -28.444 12.915 63.505 1.00 77.69 84 ILE A CA 1
ATOM 652 C C . ILE A 1 84 ? -28.568 12.285 62.112 1.00 77.69 84 ILE A C 1
ATOM 654 O O . ILE A 1 84 ? -28.129 12.872 61.127 1.00 77.69 84 ILE A O 1
ATOM 658 N N . ILE A 1 85 ? -29.209 11.122 62.000 1.00 72.81 85 ILE A N 1
ATOM 659 C CA . ILE A 1 85 ? -29.453 10.463 60.712 1.00 72.81 85 ILE A CA 1
ATOM 660 C C . ILE A 1 85 ? -30.349 11.348 59.831 1.00 72.81 85 ILE A C 1
ATOM 662 O O . ILE A 1 85 ? -30.041 11.579 58.663 1.00 72.81 85 ILE A O 1
ATOM 666 N N . SER A 1 86 ? -31.408 11.930 60.395 1.00 66.25 86 SER A N 1
ATOM 667 C CA . SER A 1 86 ? -32.315 12.824 59.673 1.00 66.25 86 SER A CA 1
ATOM 668 C C . SER A 1 86 ? -31.630 14.082 59.153 1.00 66.25 86 SER A C 1
ATOM 670 O O . SER A 1 86 ? -31.876 14.476 58.011 1.00 66.25 86 SER A O 1
ATOM 672 N N . THR A 1 87 ? -30.772 14.710 59.958 1.00 70.56 87 THR A N 1
ATOM 673 C CA . THR A 1 87 ? -29.993 15.888 59.543 1.00 70.56 87 THR A CA 1
ATOM 674 C C . THR A 1 87 ? -28.977 15.554 58.453 1.00 70.56 87 THR A C 1
ATOM 676 O O . THR A 1 87 ? -28.776 16.363 57.549 1.00 70.56 87 THR A O 1
ATOM 679 N N . LEU A 1 88 ? -28.405 14.348 58.474 1.00 72.88 88 LEU A N 1
ATOM 680 C CA . LEU A 1 88 ? -27.528 13.847 57.415 1.00 72.88 88 LEU A CA 1
ATOM 681 C C . LEU A 1 88 ? -28.267 13.685 56.078 1.00 72.88 88 LEU A C 1
ATOM 683 O O . LEU A 1 88 ? -27.745 14.096 55.046 1.00 72.88 88 LEU A O 1
ATOM 687 N N . PHE A 1 89 ? -29.488 13.141 56.098 1.00 62.72 89 PHE A N 1
ATOM 688 C CA . PHE A 1 89 ? -30.278 12.895 54.884 1.00 62.72 89 PHE A CA 1
ATOM 689 C C . PHE A 1 89 ? -30.983 14.139 54.322 1.00 62.72 89 PHE A C 1
ATOM 691 O O . PHE A 1 89 ? -31.153 14.242 53.111 1.00 62.72 89 PHE A O 1
ATOM 698 N N . HIS A 1 90 ? -31.394 15.091 55.166 1.00 63.62 90 HIS A N 1
ATOM 699 C CA . HIS A 1 90 ? -32.141 16.282 54.726 1.00 63.62 90 HIS A CA 1
ATOM 700 C C . HIS A 1 90 ? -31.268 17.547 54.609 1.00 63.62 90 HIS A C 1
ATOM 702 O O . HIS A 1 90 ? -31.743 18.582 54.132 1.00 63.62 90 HIS A O 1
ATOM 708 N N . GLY A 1 91 ? -29.999 17.476 55.030 1.00 58.88 91 GLY A N 1
ATOM 709 C CA . GLY A 1 91 ? -29.103 18.626 55.158 1.00 58.88 91 GLY A CA 1
ATOM 710 C C . GLY A 1 91 ? -29.579 19.644 56.208 1.00 58.88 91 GLY A C 1
ATOM 711 O O . GLY A 1 91 ? -30.722 19.621 56.666 1.00 58.88 91 GLY A O 1
ATOM 712 N N . GLU A 1 92 ? -28.724 20.606 56.572 1.00 56.00 92 GLU A N 1
ATOM 713 C CA . GLU A 1 92 ? -29.034 21.673 57.555 1.00 56.00 92 GLU A CA 1
ATOM 714 C C . GLU A 1 92 ? -30.253 22.559 57.195 1.00 56.00 92 GLU A C 1
ATOM 716 O O . GLU A 1 92 ? -30.685 23.387 58.000 1.00 56.00 92 GLU A O 1
ATOM 721 N N . ASN A 1 93 ? -30.845 22.392 56.008 1.00 52.28 93 ASN A N 1
ATOM 722 C CA . ASN A 1 93 ? -31.832 23.314 55.447 1.00 52.28 93 ASN A CA 1
ATOM 723 C C . ASN A 1 93 ? -33.298 23.040 55.838 1.00 52.28 93 ASN A C 1
ATOM 725 O O . ASN A 1 93 ? -34.151 23.879 55.546 1.00 52.28 93 ASN A O 1
ATOM 729 N N . HIS A 1 94 ? -33.624 21.948 56.543 1.00 49.19 94 HIS A N 1
ATOM 730 C CA . HIS A 1 94 ? -35.011 21.642 56.932 1.00 49.19 94 HIS A CA 1
ATOM 731 C C . HIS A 1 94 ? -35.233 21.527 58.451 1.00 49.19 94 HIS A C 1
ATOM 733 O O . HIS A 1 94 ? -35.600 20.483 58.980 1.00 49.19 94 HIS A O 1
ATOM 739 N N . ARG A 1 95 ? -35.152 22.663 59.162 1.00 47.91 95 ARG A N 1
ATOM 740 C CA . ARG A 1 95 ? -35.794 22.852 60.485 1.00 47.91 95 ARG A CA 1
ATOM 741 C C . ARG A 1 95 ? -37.319 23.008 60.351 1.00 47.91 95 ARG A C 1
ATOM 743 O O . ARG A 1 95 ? -37.880 24.053 60.686 1.00 47.91 95 ARG A O 1
ATOM 750 N N . ALA A 1 96 ? -38.011 21.997 59.832 1.00 47.16 96 ALA A N 1
ATOM 751 C CA . ALA A 1 96 ? -39.465 22.027 59.670 1.00 47.16 96 ALA A CA 1
ATOM 752 C C . ALA A 1 96 ? -40.168 20.984 60.558 1.00 47.16 96 ALA A C 1
ATOM 754 O O . ALA A 1 96 ? -40.495 19.894 60.116 1.00 47.16 96 ALA A O 1
ATOM 755 N N . LYS A 1 97 ? -40.463 21.395 61.799 1.00 50.69 97 LYS A N 1
ATOM 756 C CA . LYS A 1 97 ? -41.586 20.944 62.651 1.00 50.69 97 LYS A CA 1
ATOM 757 C C . LYS A 1 97 ? -41.768 19.420 62.843 1.00 50.69 97 LYS A C 1
ATOM 759 O O . LYS A 1 97 ? -42.664 18.805 62.271 1.00 50.69 97 LYS A O 1
ATOM 764 N N . ASP A 1 98 ? -40.981 18.867 63.761 1.00 54.78 98 ASP A N 1
ATOM 765 C CA . ASP A 1 98 ? -41.309 18.001 64.917 1.00 54.78 98 ASP A CA 1
ATOM 766 C C . ASP A 1 98 ? -42.350 16.869 64.896 1.00 54.78 98 ASP A C 1
ATOM 768 O O . ASP A 1 98 ? -42.460 16.207 65.915 1.00 54.78 98 ASP A O 1
ATOM 772 N N . ASN A 1 99 ? -43.084 16.539 63.832 1.00 52.38 99 ASN A N 1
ATOM 773 C CA . ASN A 1 99 ? -43.888 15.292 63.844 1.00 52.38 99 ASN A CA 1
ATOM 774 C C . ASN A 1 99 ? -44.176 14.671 62.467 1.00 52.38 99 ASN A C 1
ATOM 776 O O . ASN A 1 99 ? -44.674 13.547 62.405 1.00 52.38 99 ASN A O 1
ATOM 780 N N . SER A 1 100 ? -43.859 15.349 61.357 1.00 50.31 100 SER A N 1
ATOM 781 C CA . SER A 1 100 ? -43.981 14.763 60.010 1.00 50.31 100 SER A CA 1
ATOM 782 C C . SER A 1 100 ? -42.689 14.122 59.496 1.00 50.31 100 SER A C 1
ATOM 784 O O . SER A 1 100 ? -42.755 13.309 58.581 1.00 50.31 100 SER A O 1
ATOM 786 N N . LEU A 1 101 ? -41.536 14.440 60.098 1.00 53.12 101 LEU A N 1
ATOM 787 C CA . LEU A 1 101 ? -40.218 13.944 59.676 1.00 53.12 101 LEU A CA 1
ATOM 788 C C . LEU A 1 101 ? -40.063 12.425 59.828 1.00 53.12 101 LEU A C 1
ATOM 790 O O . LEU A 1 101 ? -39.522 11.779 58.940 1.00 53.12 101 LEU A O 1
ATOM 794 N N . ASN A 1 102 ? -40.629 11.827 60.882 1.00 54.53 102 ASN A N 1
ATOM 795 C CA . ASN A 1 102 ? -40.587 10.369 61.070 1.00 54.53 102 ASN A CA 1
ATOM 796 C C . ASN A 1 102 ? -41.399 9.596 60.018 1.00 54.53 102 ASN A C 1
ATOM 798 O O . ASN A 1 102 ? -41.193 8.397 59.861 1.00 54.53 102 ASN A O 1
ATOM 802 N N . LYS A 1 103 ? -42.318 10.262 59.304 1.00 59.72 103 LYS A N 1
ATOM 803 C CA . LYS A 1 103 ? -43.051 9.661 58.181 1.00 59.72 103 LYS A CA 1
ATOM 804 C C . LYS A 1 103 ? -42.408 9.942 56.828 1.00 59.72 103 LYS A C 1
ATOM 806 O O . LYS A 1 103 ? -42.603 9.143 55.932 1.00 59.72 103 LYS A O 1
ATOM 811 N N . SER A 1 104 ? -41.656 11.035 56.683 1.00 62.22 104 SER A N 1
ATOM 812 C CA . SER A 1 104 ? -40.989 11.380 55.421 1.00 62.22 104 SER A CA 1
ATOM 813 C C . SER A 1 104 ? -39.581 10.802 55.294 1.00 62.22 104 SER A C 1
ATOM 815 O O . SER A 1 104 ? -39.052 10.750 54.193 1.00 62.22 104 SER A O 1
ATOM 817 N N . LEU A 1 105 ? -38.950 10.387 56.399 1.00 67.31 105 LEU A N 1
ATOM 818 C CA . LEU A 1 105 ? -37.621 9.774 56.372 1.00 67.31 105 LEU A CA 1
ATOM 819 C C . LEU A 1 105 ? -37.571 8.472 55.549 1.00 67.31 105 LEU A C 1
ATOM 821 O O . LEU A 1 105 ? -36.648 8.344 54.748 1.00 67.31 105 LEU A O 1
ATOM 825 N N . PRO A 1 106 ? -38.529 7.532 55.697 1.00 77.19 106 PRO A N 1
ATOM 826 C CA . PRO A 1 106 ? -38.565 6.319 54.882 1.00 77.19 106 PRO A CA 1
ATOM 827 C C . PRO A 1 106 ? -38.717 6.642 53.392 1.00 77.19 106 PRO A C 1
ATOM 829 O O . PRO A 1 106 ? -37.923 6.165 52.591 1.00 77.19 106 PRO A O 1
ATOM 832 N N . ASP A 1 107 ? -39.642 7.543 53.046 1.00 74.38 107 ASP A N 1
ATOM 833 C CA . ASP A 1 107 ? -39.886 7.970 51.662 1.00 74.38 107 ASP A CA 1
ATOM 834 C C . ASP A 1 107 ? -38.646 8.644 51.038 1.00 74.38 107 ASP A C 1
ATOM 836 O O . ASP A 1 107 ? -38.307 8.402 49.879 1.00 74.38 107 ASP A O 1
ATOM 840 N N . SER A 1 108 ? -37.927 9.473 51.805 1.00 76.00 108 SER A N 1
ATOM 841 C CA . SER A 1 108 ? -36.667 10.085 51.363 1.00 76.00 108 SER A CA 1
ATOM 842 C C . SER A 1 108 ? -35.567 9.040 51.160 1.00 76.00 108 SER A C 1
ATOM 844 O O . SER A 1 108 ? -34.822 9.126 50.187 1.00 76.00 108 SER A O 1
ATOM 846 N N . ILE A 1 109 ? -35.462 8.048 52.051 1.00 78.31 109 ILE A N 1
ATOM 847 C CA . ILE A 1 109 ? -34.495 6.950 51.916 1.00 78.31 109 ILE A CA 1
ATOM 848 C C . ILE A 1 109 ? -34.811 6.126 50.665 1.00 78.31 109 ILE A C 1
ATOM 850 O O . ILE A 1 109 ? -33.897 5.875 49.888 1.00 78.31 109 ILE A O 1
ATOM 854 N N . GLU A 1 110 ? -36.075 5.773 50.422 1.00 81.69 110 GLU A N 1
ATOM 855 C CA . GLU A 1 110 ? -36.497 5.073 49.200 1.00 81.69 110 GLU A CA 1
ATOM 856 C C . GLU A 1 110 ? -36.202 5.881 47.929 1.00 81.69 110 GLU A C 1
ATOM 858 O O . GLU A 1 110 ? -35.771 5.327 46.918 1.00 81.69 110 GLU A O 1
ATOM 863 N N . CYS A 1 111 ? -36.372 7.203 47.978 1.00 81.31 111 CYS A N 1
ATOM 864 C CA . CYS A 1 111 ? -36.028 8.077 46.861 1.00 81.31 111 CYS A CA 1
ATOM 865 C C . CYS A 1 111 ? -34.517 8.056 46.571 1.00 81.31 111 CYS A C 1
ATOM 867 O O . CYS A 1 111 ? -34.109 7.892 45.421 1.00 81.31 111 CYS A O 1
ATOM 869 N N . PHE A 1 112 ? -33.678 8.148 47.608 1.00 81.88 112 PHE A N 1
ATOM 870 C CA . PHE A 1 112 ? -32.224 8.092 47.447 1.00 81.88 112 PHE A CA 1
ATOM 871 C C . PHE A 1 112 ? -31.723 6.706 47.044 1.00 81.88 112 PHE A C 1
ATOM 873 O O . PHE A 1 112 ? -30.789 6.615 46.252 1.00 81.88 112 PHE A O 1
ATOM 880 N N . THR A 1 113 ? -32.320 5.619 47.540 1.00 88.94 113 THR A N 1
ATOM 881 C CA . THR A 1 113 ? -31.946 4.275 47.080 1.00 88.94 113 THR A CA 1
ATOM 882 C C . THR A 1 113 ? -32.324 4.078 45.617 1.00 88.94 113 THR A C 1
ATOM 884 O O . THR A 1 113 ? -31.501 3.573 44.856 1.00 88.94 113 THR A O 1
ATOM 887 N N . ALA A 1 114 ? -33.498 4.546 45.184 1.00 89.75 114 ALA A N 1
ATOM 888 C CA . ALA A 1 114 ? -33.888 4.529 43.776 1.00 89.75 114 ALA A CA 1
ATOM 889 C C . ALA A 1 114 ? -32.947 5.380 42.902 1.00 89.75 114 ALA A C 1
ATOM 891 O O . ALA A 1 114 ? -32.564 4.952 41.810 1.00 89.75 114 ALA A O 1
ATOM 892 N N . GLU A 1 115 ? -32.522 6.551 43.385 1.00 92.44 115 GLU A N 1
ATOM 893 C CA . GLU A 1 115 ? -31.545 7.401 42.697 1.00 92.44 115 GLU A CA 1
ATOM 894 C C . GLU A 1 115 ? -30.173 6.720 42.586 1.00 92.44 115 GLU A C 1
ATOM 896 O O . GLU A 1 115 ? -29.590 6.698 41.502 1.00 92.44 115 GLU A O 1
ATOM 901 N N . ILE A 1 116 ? -29.678 6.104 43.666 1.00 90.56 116 ILE A N 1
ATOM 902 C CA . ILE A 1 116 ? -28.414 5.354 43.666 1.00 90.56 116 ILE A CA 1
ATOM 903 C C . ILE A 1 116 ? -28.485 4.189 42.677 1.00 90.56 116 ILE A C 1
ATOM 905 O O . ILE A 1 116 ? -27.577 4.043 41.863 1.00 90.56 116 ILE A O 1
ATOM 909 N N . ILE A 1 117 ? -29.573 3.414 42.681 1.00 94.50 117 ILE A N 1
ATOM 910 C CA . ILE A 1 117 ? -29.774 2.303 41.738 1.00 94.50 117 ILE A CA 1
ATOM 911 C C . ILE A 1 117 ? -29.767 2.822 40.293 1.00 94.50 117 ILE A C 1
ATOM 913 O O . ILE A 1 117 ? -29.068 2.271 39.442 1.00 94.50 117 ILE A O 1
ATOM 917 N N . SER A 1 118 ? -30.468 3.926 40.016 1.00 94.81 118 SER A N 1
ATOM 918 C CA . SER A 1 118 ? -30.456 4.564 38.695 1.00 94.81 118 SER A CA 1
ATOM 919 C C . SER A 1 118 ? -29.052 5.040 38.297 1.00 94.81 118 SER A C 1
ATOM 921 O O . SER A 1 118 ? -28.659 4.911 37.137 1.00 94.81 118 SER A O 1
ATOM 923 N N . MET A 1 119 ? -28.279 5.612 39.224 1.00 93.81 119 MET A N 1
ATOM 924 C CA . MET A 1 119 ? -26.904 6.046 38.954 1.00 93.81 119 MET A CA 1
ATOM 925 C C . MET A 1 119 ? -25.964 4.861 38.708 1.00 93.81 119 MET A C 1
ATOM 927 O O . MET A 1 119 ? -25.078 4.945 37.855 1.00 93.81 119 MET A O 1
ATOM 931 N N . GLU A 1 120 ? -26.147 3.753 39.423 1.00 94.38 120 GLU A N 1
ATOM 932 C CA . GLU A 1 120 ? -25.386 2.523 39.213 1.00 94.38 120 GLU A CA 1
ATOM 933 C C . GLU A 1 120 ? -25.697 1.892 37.855 1.00 94.38 120 GLU A C 1
ATOM 935 O O . GLU A 1 120 ? -24.766 1.501 37.146 1.00 94.38 120 GLU A O 1
ATOM 940 N N . GLU A 1 121 ? -26.965 1.880 37.440 1.00 95.38 121 GLU A N 1
ATOM 941 C CA . GLU A 1 121 ? -27.374 1.416 36.113 1.00 95.38 121 GLU A CA 1
ATOM 942 C C . GLU A 1 121 ? -26.778 2.297 35.004 1.00 95.38 121 GLU A C 1
ATOM 944 O O . GLU A 1 121 ? -26.189 1.788 34.048 1.00 95.38 121 GLU A O 1
ATOM 949 N N . GLN A 1 122 ? -26.820 3.625 35.163 1.00 95.75 122 GLN A N 1
ATOM 950 C CA . GLN A 1 122 ? -26.164 4.552 34.234 1.00 95.75 122 GLN A CA 1
ATOM 951 C C . GLN A 1 122 ? -24.649 4.330 34.177 1.00 95.75 122 GLN A C 1
ATOM 953 O O . GLN A 1 122 ? -24.055 4.339 33.097 1.00 95.75 122 GLN A O 1
ATOM 958 N N . ARG A 1 123 ? -24.002 4.107 35.324 1.00 95.00 123 ARG A N 1
ATOM 959 C CA . ARG A 1 123 ? -22.564 3.826 35.392 1.00 95.00 123 ARG A CA 1
ATOM 960 C C . ARG A 1 123 ? -22.217 2.506 34.707 1.00 95.00 123 ARG A C 1
ATOM 962 O O . ARG A 1 123 ? -21.200 2.454 34.015 1.00 95.00 123 ARG A O 1
ATOM 969 N N . ALA A 1 124 ? -23.032 1.468 34.888 1.00 95.75 124 ALA A N 1
ATOM 970 C CA . ALA A 1 124 ? -22.866 0.188 34.208 1.00 95.75 124 ALA A CA 1
ATOM 971 C C . ALA A 1 124 ? -23.003 0.359 32.688 1.00 95.75 124 ALA A C 1
ATOM 973 O O . ALA A 1 124 ? -22.085 0.001 31.956 1.00 95.75 124 ALA A O 1
ATOM 974 N N . ALA A 1 125 ? -24.054 1.043 32.225 1.00 95.44 125 ALA A N 1
ATOM 975 C CA . ALA A 1 125 ? -24.249 1.332 30.806 1.00 95.44 125 ALA A CA 1
ATOM 976 C C . ALA A 1 125 ? -23.078 2.134 30.204 1.00 95.44 125 ALA A C 1
ATOM 978 O O . ALA A 1 125 ? -22.594 1.827 29.115 1.00 95.44 125 ALA A O 1
ATOM 979 N N . HIS A 1 126 ? -22.569 3.142 30.919 1.00 95.88 126 HIS A N 1
ATOM 980 C CA . HIS A 1 126 ? -21.396 3.898 30.478 1.00 95.88 126 HIS A CA 1
ATOM 981 C C . HIS A 1 126 ? -20.127 3.049 30.426 1.00 95.88 126 HIS A C 1
ATOM 983 O O . HIS A 1 126 ? -19.328 3.211 29.503 1.00 95.88 126 HIS A O 1
ATOM 989 N N . LYS A 1 127 ? -19.933 2.150 31.395 1.00 96.44 127 LYS A N 1
ATOM 990 C CA . LYS A 1 127 ? -18.799 1.227 31.405 1.00 96.44 127 LYS A CA 1
ATOM 991 C C . LYS A 1 127 ? -18.836 0.312 30.180 1.00 96.44 127 LYS A C 1
ATOM 993 O O . LYS A 1 127 ? -17.821 0.219 29.493 1.00 96.44 127 LYS A O 1
ATOM 998 N N . ASP A 1 128 ? -19.994 -0.256 29.857 1.00 96.25 128 ASP A N 1
ATOM 999 C CA . ASP A 1 128 ? -20.163 -1.133 28.693 1.00 96.25 128 ASP A CA 1
ATOM 1000 C C . ASP A 1 128 ? -19.858 -0.395 27.379 1.00 96.25 128 ASP A C 1
ATOM 1002 O O . ASP A 1 128 ? -19.176 -0.921 26.498 1.00 96.25 128 ASP A O 1
ATOM 1006 N N . ILE A 1 129 ? -20.289 0.868 27.262 1.00 97.12 129 ILE A N 1
ATOM 1007 C CA . ILE A 1 129 ? -19.976 1.717 26.102 1.00 97.12 129 ILE A CA 1
ATOM 1008 C C . ILE A 1 129 ? -18.466 1.963 25.988 1.00 97.12 129 ILE A C 1
ATOM 1010 O O . ILE A 1 129 ? -17.908 1.890 24.891 1.00 97.12 129 ILE A O 1
ATOM 1014 N N . VAL A 1 130 ? -17.792 2.268 27.100 1.00 96.94 130 VAL A N 1
ATOM 1015 C CA . VAL A 1 130 ? -16.342 2.512 27.104 1.00 96.94 130 VAL A CA 1
ATOM 1016 C C . VAL A 1 130 ? -15.577 1.241 26.741 1.00 96.94 130 VAL A C 1
ATOM 1018 O O . VAL A 1 130 ? -14.653 1.311 25.932 1.00 96.94 130 VAL A O 1
ATOM 1021 N N . GLU A 1 131 ? -15.967 0.085 27.275 1.00 96.75 131 GLU A N 1
ATOM 1022 C CA . GLU A 1 131 ? -15.352 -1.201 26.929 1.00 96.75 131 GLU A CA 1
ATOM 1023 C C . GLU A 1 131 ? -15.526 -1.522 25.438 1.00 96.75 131 GLU A C 1
ATOM 1025 O O . GLU A 1 131 ? -14.548 -1.869 24.768 1.00 96.75 131 GLU A O 1
ATOM 1030 N N . ALA A 1 132 ? -16.721 -1.296 24.884 1.00 96.69 132 ALA A N 1
ATOM 1031 C CA . ALA A 1 132 ? -16.976 -1.460 23.455 1.00 96.69 132 ALA A CA 1
ATOM 1032 C C . ALA A 1 132 ? -16.115 -0.518 22.593 1.00 96.69 132 ALA A C 1
ATOM 1034 O O . ALA A 1 132 ? -15.554 -0.944 21.582 1.00 96.69 132 ALA A O 1
ATOM 1035 N N . LEU A 1 133 ? -15.961 0.749 22.992 1.00 97.25 133 LEU A N 1
ATOM 1036 C CA . LEU A 1 133 ? -15.106 1.711 22.285 1.00 97.25 133 LEU A CA 1
ATOM 1037 C C . LEU A 1 133 ? -13.628 1.317 22.339 1.00 97.25 133 LEU A C 1
ATOM 1039 O O . LEU A 1 133 ? -12.937 1.394 21.325 1.00 97.25 133 LEU A O 1
ATOM 1043 N N . VAL A 1 134 ? -13.135 0.867 23.495 1.00 97.25 134 VAL A N 1
ATOM 1044 C CA . VAL A 1 134 ? -11.752 0.387 23.638 1.00 97.25 134 VAL A CA 1
ATOM 1045 C C . VAL A 1 134 ? -11.511 -0.821 22.736 1.00 97.25 134 VAL A C 1
ATOM 1047 O O . VAL A 1 134 ? -10.476 -0.895 22.073 1.00 97.25 134 VAL A O 1
ATOM 1050 N N . GLN A 1 135 ? -12.473 -1.739 22.653 1.00 96.81 135 GLN A N 1
ATOM 1051 C CA . GLN A 1 135 ? -12.373 -2.883 21.758 1.00 96.81 135 GLN A CA 1
ATOM 1052 C C . GLN A 1 135 ? -12.330 -2.452 20.284 1.00 96.81 135 GLN A C 1
ATOM 1054 O O . GLN A 1 135 ? -11.444 -2.895 19.554 1.00 96.81 135 GLN A O 1
ATOM 1059 N N . GLN A 1 136 ? -13.197 -1.526 19.866 1.00 97.19 136 GLN A N 1
ATOM 1060 C CA . GLN A 1 136 ? -13.180 -0.979 18.503 1.00 97.19 136 GLN A CA 1
ATOM 1061 C C . GLN A 1 136 ? -11.854 -0.284 18.165 1.00 97.19 136 GLN A C 1
ATOM 1063 O O . GLN A 1 136 ? -11.332 -0.454 17.063 1.00 97.19 136 GLN A O 1
ATOM 1068 N N . ILE A 1 137 ? -11.280 0.471 19.108 1.00 96.19 137 ILE A N 1
ATOM 1069 C CA . ILE A 1 137 ? -9.975 1.123 18.930 1.00 96.19 137 ILE A CA 1
ATOM 1070 C C . ILE A 1 137 ? -8.873 0.076 18.740 1.00 96.19 137 ILE A C 1
ATOM 1072 O O . ILE A 1 137 ? -8.063 0.207 17.823 1.00 96.19 137 ILE A O 1
ATOM 1076 N N . ASN A 1 138 ? -8.860 -0.975 19.561 1.00 95.19 138 ASN A N 1
ATOM 1077 C CA . ASN A 1 138 ? -7.861 -2.039 19.466 1.00 95.19 138 ASN A CA 1
ATOM 1078 C C . ASN A 1 138 ? -7.970 -2.817 18.145 1.00 95.19 138 ASN A C 1
ATOM 1080 O O . ASN A 1 138 ? -6.955 -3.115 17.513 1.00 95.19 138 ASN A O 1
ATOM 1084 N N . GLU A 1 139 ? -9.191 -3.114 17.697 1.00 96.06 139 GLU A N 1
ATOM 1085 C CA . GLU A 1 139 ? -9.439 -3.768 16.409 1.00 96.06 139 GLU A CA 1
ATOM 1086 C C . GLU A 1 139 ? -8.981 -2.891 15.238 1.00 96.06 139 GLU A C 1
ATOM 1088 O O . GLU A 1 139 ? -8.273 -3.368 14.346 1.00 96.06 139 GLU A O 1
ATOM 1093 N N . ALA A 1 140 ? -9.311 -1.596 15.267 1.00 94.62 140 ALA A N 1
ATOM 1094 C CA . ALA A 1 140 ? -8.863 -0.642 14.261 1.00 94.62 140 ALA A CA 1
ATOM 1095 C C . ALA A 1 140 ?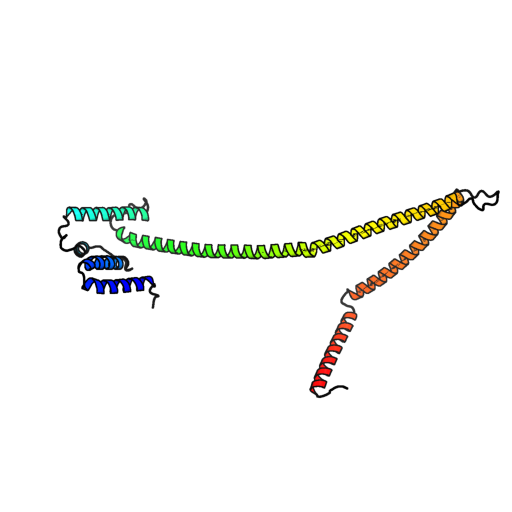 -7.330 -0.532 14.238 1.00 94.62 140 ALA A C 1
ATOM 1097 O O . ALA A 1 140 ? -6.726 -0.578 13.167 1.00 94.62 140 ALA A O 1
ATOM 1098 N N . GLN A 1 141 ? -6.682 -0.457 15.405 1.00 94.81 141 GLN A N 1
ATOM 1099 C CA . GLN A 1 141 ? -5.223 -0.408 15.505 1.00 94.81 141 GLN A CA 1
ATOM 1100 C C . GLN A 1 141 ? -4.567 -1.651 14.887 1.00 94.81 141 GLN A C 1
ATOM 1102 O O . GLN A 1 141 ? -3.630 -1.516 14.102 1.00 94.81 141 GLN A O 1
ATOM 1107 N N . GLY A 1 142 ? -5.101 -2.848 15.150 1.00 94.06 142 GLY A N 1
ATOM 1108 C CA . GLY A 1 142 ? -4.611 -4.083 14.531 1.00 94.06 142 GLY A CA 1
ATOM 1109 C C . GLY A 1 142 ? -4.728 -4.081 13.001 1.00 94.06 142 GLY A C 1
ATOM 1110 O O . GLY A 1 142 ? -3.818 -4.543 12.307 1.00 94.06 142 GLY A O 1
ATOM 1111 N N . GLN A 1 143 ? -5.812 -3.518 12.457 1.00 93.44 143 GLN A N 1
ATOM 1112 C CA . GLN A 1 143 ? -5.988 -3.364 11.009 1.00 93.44 143 GLN A CA 1
ATOM 1113 C C . GLN A 1 143 ? -4.982 -2.375 10.411 1.00 93.44 143 GLN A C 1
ATOM 1115 O O . GLN A 1 143 ? -4.383 -2.673 9.375 1.00 93.44 143 GLN A O 1
ATOM 1120 N N . TYR A 1 144 ? -4.759 -1.229 11.063 1.00 94.50 144 TYR A N 1
ATOM 1121 C CA . TYR A 1 144 ? -3.779 -0.241 10.609 1.00 94.50 144 TYR A CA 1
ATOM 1122 C C . TYR A 1 144 ? -2.354 -0.794 10.643 1.00 94.50 144 TYR A C 1
ATOM 1124 O O . TYR A 1 144 ? -1.635 -0.655 9.656 1.00 94.50 144 TYR A O 1
ATOM 1132 N N . ASP A 1 145 ? -1.960 -1.487 11.712 1.00 94.94 145 ASP A N 1
ATOM 1133 C CA . ASP A 1 145 ? -0.635 -2.106 11.806 1.00 94.94 145 ASP A CA 1
ATOM 1134 C C . ASP A 1 145 ? -0.439 -3.181 10.727 1.00 94.94 145 ASP A C 1
ATOM 1136 O O . ASP A 1 145 ? 0.618 -3.253 10.091 1.00 94.94 145 ASP A O 1
ATOM 1140 N N . GLY A 1 146 ? -1.474 -3.981 10.449 1.00 91.12 146 GLY A N 1
ATOM 1141 C CA . GLY A 1 146 ? -1.476 -4.939 9.343 1.00 91.12 146 GLY A CA 1
ATOM 1142 C C . GLY A 1 146 ? -1.331 -4.266 7.972 1.00 91.12 146 GLY A C 1
ATOM 1143 O O . GLY A 1 146 ? -0.504 -4.684 7.154 1.00 91.12 146 GLY A O 1
ATOM 1144 N N . ALA A 1 147 ? -2.085 -3.194 7.724 1.00 91.88 147 ALA A N 1
ATOM 1145 C CA . ALA A 1 147 ? -2.035 -2.428 6.478 1.00 91.88 147 ALA A CA 1
ATOM 1146 C C . ALA A 1 147 ? -0.679 -1.729 6.278 1.00 91.88 147 ALA A C 1
ATOM 1148 O O . ALA A 1 147 ? -0.109 -1.755 5.190 1.00 91.88 147 ALA A O 1
ATOM 1149 N N . VAL A 1 148 ? -0.108 -1.154 7.337 1.00 94.44 148 VAL A N 1
ATOM 1150 C CA . VAL A 1 148 ? 1.214 -0.519 7.287 1.00 94.44 148 VAL A CA 1
ATOM 1151 C C . VAL A 1 148 ? 2.297 -1.564 7.044 1.00 94.44 148 VAL A C 1
ATOM 1153 O O . VAL A 1 148 ? 3.166 -1.367 6.194 1.00 94.44 148 VAL A O 1
ATOM 1156 N N . LYS A 1 149 ? 2.236 -2.711 7.725 1.00 94.69 149 LYS A N 1
ATOM 1157 C CA . LYS A 1 149 ? 3.207 -3.792 7.534 1.00 94.69 149 LYS A CA 1
ATOM 1158 C C . LYS A 1 149 ? 3.162 -4.354 6.114 1.00 94.69 149 LYS A C 1
ATOM 1160 O O . LYS A 1 149 ? 4.216 -4.560 5.519 1.00 94.69 149 LYS A O 1
ATOM 1165 N N . THR A 1 150 ? 1.973 -4.564 5.555 1.00 91.19 150 THR A N 1
ATOM 1166 C CA . THR A 1 150 ? 1.820 -5.010 4.159 1.00 91.19 150 THR A CA 1
ATOM 1167 C C . THR A 1 150 ? 2.309 -3.950 3.173 1.00 91.19 150 THR A C 1
ATOM 1169 O O . THR A 1 150 ? 3.076 -4.277 2.271 1.00 91.19 150 THR A O 1
ATOM 1172 N N . ALA A 1 151 ? 1.997 -2.669 3.385 1.00 91.69 151 ALA A N 1
ATOM 1173 C CA . ALA A 1 151 ? 2.516 -1.585 2.551 1.00 91.69 151 ALA A CA 1
ATOM 1174 C C . ALA A 1 151 ? 4.056 -1.507 2.577 1.00 91.69 151 ALA A C 1
ATOM 1176 O O . ALA A 1 151 ? 4.696 -1.398 1.527 1.00 91.69 151 ALA A O 1
ATOM 1177 N N . ILE A 1 152 ? 4.669 -1.617 3.759 1.00 93.06 152 ILE A N 1
ATOM 1178 C CA . ILE A 1 152 ? 6.130 -1.584 3.916 1.00 93.06 152 ILE A CA 1
ATOM 1179 C C . ILE A 1 152 ? 6.786 -2.819 3.291 1.00 93.06 152 ILE A C 1
ATOM 1181 O O . ILE A 1 152 ? 7.827 -2.688 2.651 1.00 93.06 152 ILE A O 1
ATOM 1185 N N . LEU A 1 153 ? 6.209 -4.009 3.466 1.00 91.81 153 LEU A N 1
ATOM 1186 C CA . LEU A 1 153 ? 6.817 -5.253 2.989 1.00 91.81 153 LEU A CA 1
ATOM 1187 C C . LEU A 1 153 ? 6.572 -5.520 1.503 1.00 91.81 153 LEU A C 1
ATOM 1189 O O . LEU A 1 153 ? 7.428 -6.117 0.858 1.00 91.81 153 LEU A O 1
ATOM 1193 N N . GLU A 1 154 ? 5.441 -5.098 0.942 1.00 91.12 154 GLU A N 1
ATOM 1194 C CA . GLU A 1 154 ? 5.080 -5.440 -0.438 1.00 91.12 154 GLU A CA 1
ATOM 1195 C C . GLU A 1 154 ? 5.228 -4.274 -1.412 1.00 91.12 154 GLU A C 1
ATOM 1197 O O . GLU A 1 154 ? 5.736 -4.457 -2.521 1.00 91.12 154 GLU A O 1
ATOM 1202 N N . VAL A 1 155 ? 4.778 -3.077 -1.029 1.00 87.06 155 VAL A N 1
ATOM 1203 C CA . VAL A 1 155 ? 4.713 -1.929 -1.947 1.00 87.06 155 VAL A CA 1
ATOM 1204 C C . VAL A 1 155 ? 6.068 -1.235 -2.030 1.00 87.06 155 VAL A C 1
ATOM 1206 O O . VAL A 1 155 ? 6.549 -0.942 -3.129 1.00 87.06 155 VAL A O 1
ATOM 1209 N N . LEU A 1 156 ? 6.724 -1.021 -0.887 1.00 90.44 156 LEU A N 1
ATOM 1210 C CA . LEU A 1 156 ? 7.994 -0.298 -0.837 1.00 90.44 156 LEU A CA 1
ATOM 1211 C C . LEU A 1 156 ? 9.122 -0.994 -1.626 1.00 90.44 156 LEU A C 1
ATOM 1213 O O . LEU A 1 156 ? 9.830 -0.300 -2.359 1.00 90.44 156 LEU A O 1
ATOM 1217 N N . PRO A 1 157 ? 9.299 -2.332 -1.575 1.00 92.31 157 PRO A N 1
ATOM 1218 C CA . PRO A 1 157 ? 10.345 -2.987 -2.356 1.00 92.31 157 PRO A CA 1
ATOM 1219 C C . PRO A 1 157 ? 10.099 -2.898 -3.859 1.00 92.31 157 PRO A C 1
ATOM 1221 O O . PRO A 1 157 ? 11.042 -2.650 -4.605 1.00 92.31 157 PRO A O 1
ATOM 1224 N N . LYS A 1 158 ? 8.843 -3.027 -4.310 1.00 90.62 158 LYS A N 1
ATOM 1225 C CA . LYS A 1 158 ? 8.485 -2.866 -5.730 1.00 90.62 158 LYS A CA 1
ATOM 1226 C C . LYS A 1 158 ? 8.793 -1.453 -6.219 1.00 90.62 158 LYS A C 1
ATOM 1228 O O . LYS A 1 158 ? 9.386 -1.284 -7.282 1.00 90.62 158 LYS A O 1
ATOM 1233 N N . TYR A 1 159 ? 8.460 -0.442 -5.416 1.00 93.25 159 TYR A N 1
ATOM 1234 C CA . TYR A 1 159 ? 8.798 0.946 -5.723 1.00 93.25 159 TYR A CA 1
ATOM 1235 C C . TYR A 1 159 ? 10.315 1.171 -5.775 1.00 93.25 159 TYR A C 1
ATOM 1237 O O . TYR A 1 159 ? 10.822 1.793 -6.707 1.00 93.25 159 TYR A O 1
ATOM 1245 N N . ASN A 1 160 ? 11.061 0.616 -4.817 1.00 93.50 160 ASN A N 1
ATOM 1246 C CA . ASN A 1 160 ? 12.519 0.719 -4.796 1.00 93.50 160 ASN A CA 1
ATOM 1247 C C . ASN A 1 160 ? 13.171 0.011 -5.991 1.00 93.50 160 ASN A C 1
ATOM 1249 O O . ASN A 1 160 ? 14.125 0.546 -6.548 1.00 93.50 160 ASN A O 1
ATOM 1253 N N . GLN A 1 161 ? 12.647 -1.139 -6.422 1.00 94.88 161 GLN A N 1
ATOM 1254 C CA . GLN A 1 161 ? 13.108 -1.830 -7.630 1.00 94.88 161 GLN A CA 1
ATOM 1255 C C . GLN A 1 161 ? 12.853 -0.997 -8.889 1.00 94.88 161 GLN A C 1
ATOM 1257 O O . GLN A 1 161 ? 13.764 -0.824 -9.694 1.00 94.88 161 GLN A O 1
ATOM 1262 N N . ALA A 1 162 ? 11.656 -0.420 -9.037 1.00 94.94 162 ALA A N 1
ATOM 1263 C CA . ALA A 1 162 ? 11.347 0.466 -10.160 1.00 94.94 162 ALA A CA 1
ATOM 1264 C C . ALA A 1 162 ? 12.247 1.714 -10.166 1.00 94.94 162 ALA A C 1
ATOM 1266 O O . ALA A 1 162 ? 12.750 2.126 -11.212 1.00 94.94 162 ALA A O 1
ATOM 1267 N N . ARG A 1 163 ? 12.506 2.289 -8.986 1.00 95.81 163 ARG A N 1
ATOM 1268 C CA . ARG A 1 163 ? 13.425 3.418 -8.826 1.00 95.81 163 ARG A CA 1
ATOM 1269 C C . ARG A 1 163 ? 14.863 3.041 -9.186 1.00 95.81 163 ARG A C 1
ATOM 1271 O O . ARG A 1 163 ? 15.516 3.819 -9.870 1.00 95.81 163 ARG A O 1
ATOM 1278 N N . ALA A 1 164 ? 15.345 1.875 -8.758 1.00 97.19 164 ALA A N 1
ATOM 1279 C CA . ALA A 1 164 ? 16.675 1.381 -9.112 1.00 97.19 164 ALA A CA 1
ATOM 1280 C C . ALA A 1 164 ? 16.805 1.177 -10.629 1.00 97.19 164 ALA A C 1
ATOM 1282 O O . ALA A 1 164 ? 17.713 1.733 -11.234 1.00 97.19 164 ALA A O 1
ATOM 1283 N N . ALA A 1 165 ? 15.831 0.514 -11.260 1.00 96.88 165 ALA A N 1
ATOM 1284 C CA . ALA A 1 165 ? 15.812 0.317 -12.710 1.00 96.88 165 ALA A CA 1
ATOM 1285 C C . ALA A 1 165 ? 15.785 1.644 -13.495 1.00 96.88 165 ALA A C 1
ATOM 1287 O O . ALA A 1 165 ? 16.433 1.771 -14.531 1.00 96.88 165 ALA A O 1
ATOM 1288 N N . SER A 1 166 ? 15.063 2.653 -12.996 1.00 97.75 166 SER A N 1
ATOM 1289 C CA . SER A 1 166 ? 15.050 4.002 -13.578 1.00 97.75 166 SER A CA 1
ATOM 1290 C C . SER A 1 166 ? 16.419 4.684 -13.479 1.00 97.75 166 SER A C 1
ATOM 1292 O O . SER A 1 166 ? 16.897 5.259 -14.457 1.00 97.75 166 SER A O 1
ATOM 1294 N N . ILE A 1 167 ? 17.086 4.575 -12.326 1.00 98.12 167 ILE A N 1
ATOM 1295 C CA . ILE A 1 167 ? 18.444 5.100 -12.136 1.00 98.12 167 ILE A CA 1
ATOM 1296 C C . ILE A 1 167 ? 19.428 4.398 -13.081 1.00 98.12 167 ILE A C 1
ATOM 1298 O O . ILE A 1 167 ? 20.214 5.083 -13.735 1.00 98.12 167 ILE A O 1
ATOM 1302 N N . ASP A 1 168 ? 19.346 3.073 -13.212 1.00 97.94 168 ASP A N 1
ATOM 1303 C CA . ASP A 1 168 ? 20.205 2.291 -14.109 1.00 97.94 168 ASP A CA 1
ATOM 1304 C C . ASP A 1 168 ? 19.986 2.670 -15.581 1.00 97.94 168 ASP A C 1
ATOM 1306 O O . ASP A 1 168 ? 20.947 2.839 -16.331 1.00 97.94 168 ASP A O 1
ATOM 1310 N N . LEU A 1 169 ? 18.731 2.884 -15.996 1.00 98.00 169 LEU A N 1
ATOM 1311 C CA . LEU A 1 169 ? 18.401 3.360 -17.341 1.00 98.00 169 LEU A CA 1
ATOM 1312 C C . LEU A 1 169 ? 19.009 4.741 -17.615 1.00 98.00 169 LEU A C 1
ATOM 1314 O O . LEU A 1 169 ? 19.578 4.971 -18.687 1.00 98.00 169 LEU A O 1
ATOM 1318 N N . ILE A 1 170 ? 18.906 5.665 -16.656 1.00 98.19 170 ILE A N 1
ATOM 1319 C CA . ILE A 1 170 ? 19.492 7.005 -16.776 1.00 98.19 170 ILE A CA 1
ATOM 1320 C C . ILE A 1 170 ? 21.018 6.905 -16.859 1.00 98.19 170 ILE A C 1
ATOM 1322 O O . ILE A 1 170 ? 21.617 7.538 -17.728 1.00 98.19 170 ILE A O 1
ATOM 1326 N N . ALA A 1 171 ? 21.647 6.083 -16.016 1.00 98.38 171 ALA A N 1
ATOM 1327 C CA . ALA A 1 171 ? 23.089 5.855 -16.043 1.00 98.38 171 ALA A CA 1
ATOM 1328 C C . ALA A 1 171 ? 23.546 5.297 -17.401 1.00 98.38 171 ALA A C 1
ATOM 1330 O O . ALA A 1 171 ? 24.427 5.880 -18.034 1.00 98.38 171 ALA A O 1
ATOM 1331 N N . ALA A 1 172 ? 22.880 4.256 -17.910 1.00 98.12 172 ALA A N 1
ATOM 1332 C CA . ALA A 1 172 ? 23.162 3.680 -19.224 1.00 98.12 172 ALA A CA 1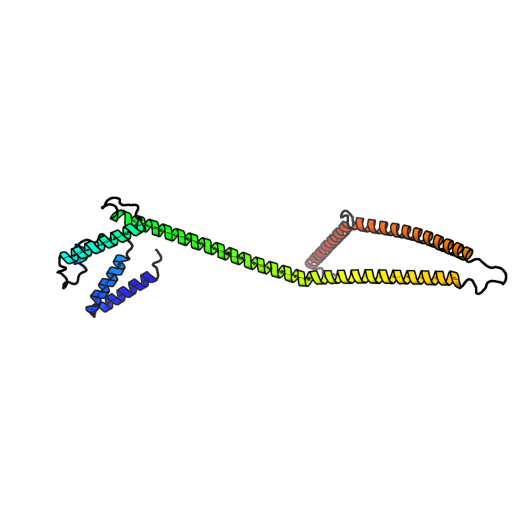
ATOM 1333 C C . ALA A 1 172 ? 22.971 4.697 -20.364 1.00 98.12 172 ALA A C 1
ATOM 1335 O O . ALA A 1 172 ? 23.754 4.733 -21.314 1.00 98.12 172 ALA A O 1
ATOM 1336 N N . THR A 1 173 ? 21.965 5.569 -20.261 1.00 98.31 173 THR A N 1
ATOM 1337 C CA . THR A 1 173 ? 21.720 6.635 -21.246 1.00 98.31 173 THR A CA 1
ATOM 1338 C C . THR A 1 173 ? 22.843 7.673 -21.234 1.00 98.31 173 THR A C 1
ATOM 1340 O O . THR A 1 173 ? 23.322 8.086 -22.295 1.00 98.31 173 THR A O 1
ATOM 1343 N N . ILE A 1 174 ? 23.310 8.069 -20.046 1.00 98.00 174 ILE A N 1
ATOM 1344 C CA . ILE A 1 174 ? 24.450 8.979 -19.895 1.00 98.00 174 ILE A CA 1
ATOM 1345 C C . ILE A 1 174 ? 25.705 8.333 -20.488 1.00 98.00 174 ILE A C 1
ATOM 1347 O O . ILE A 1 174 ? 26.371 8.957 -21.314 1.00 98.00 174 ILE A O 1
ATOM 1351 N N . GLU A 1 175 ? 25.997 7.079 -20.152 1.00 98.25 175 GLU A N 1
ATOM 1352 C CA . GLU A 1 175 ? 27.147 6.351 -20.695 1.00 98.25 175 GLU A CA 1
ATOM 1353 C C . GLU A 1 175 ? 27.096 6.240 -22.222 1.00 98.25 175 GLU A C 1
ATOM 1355 O O . GLU A 1 175 ? 28.083 6.551 -22.894 1.00 98.25 175 GLU A O 1
ATOM 1360 N N . ALA A 1 176 ? 25.941 5.887 -22.792 1.00 97.75 176 ALA A N 1
ATOM 1361 C CA . ALA A 1 176 ? 25.752 5.827 -24.238 1.00 97.75 176 ALA A CA 1
ATOM 1362 C C . ALA A 1 176 ? 25.977 7.197 -24.901 1.00 97.75 176 ALA A C 1
ATOM 1364 O O . ALA A 1 176 ? 26.617 7.287 -25.952 1.00 97.75 176 ALA A O 1
ATOM 1365 N N . SER A 1 177 ? 25.505 8.282 -24.278 1.00 98.00 177 SER A N 1
ATOM 1366 C CA . SER A 1 177 ? 25.722 9.641 -24.786 1.00 98.00 177 SER A CA 1
ATOM 1367 C C . SER A 1 177 ? 27.202 10.050 -24.743 1.00 98.00 177 SER A C 1
ATOM 1369 O O . SER A 1 177 ? 27.713 10.618 -25.711 1.00 98.00 177 SER A O 1
ATOM 1371 N N . LEU A 1 178 ? 27.929 9.678 -23.684 1.00 98.00 178 LEU A N 1
ATOM 1372 C CA . LEU A 1 178 ? 29.369 9.919 -23.554 1.00 98.00 178 LEU A CA 1
ATOM 1373 C C . LEU A 1 178 ? 30.175 9.106 -24.572 1.00 98.00 178 LEU A C 1
ATOM 1375 O O . LEU A 1 178 ? 31.112 9.630 -25.176 1.00 98.00 178 LEU A O 1
ATOM 1379 N N . GLN A 1 179 ? 29.802 7.848 -24.809 1.00 97.00 179 GLN A N 1
ATOM 1380 C CA . GLN A 1 179 ? 30.412 7.024 -25.853 1.00 97.00 179 GLN A CA 1
ATOM 1381 C C . GLN A 1 179 ? 30.194 7.633 -27.244 1.00 97.00 179 GLN A C 1
ATOM 1383 O O . GLN A 1 179 ? 31.155 7.752 -28.005 1.00 97.00 179 GLN A O 1
ATOM 1388 N N . ARG A 1 180 ? 28.975 8.099 -27.558 1.00 96.88 180 ARG A N 1
ATOM 1389 C CA . ARG A 1 180 ? 28.687 8.815 -28.815 1.00 96.88 180 ARG A CA 1
ATOM 1390 C C . ARG A 1 180 ? 29.538 10.076 -28.960 1.00 96.88 180 ARG A C 1
ATOM 1392 O O . ARG A 1 180 ? 30.136 10.283 -30.012 1.00 96.88 180 ARG A O 1
ATOM 1399 N N . LEU A 1 181 ? 29.664 10.880 -27.903 1.00 96.25 181 LEU A N 1
ATOM 1400 C CA . LEU A 1 181 ? 30.502 12.082 -27.917 1.00 96.25 181 LEU A CA 1
ATOM 1401 C C . LEU A 1 181 ? 31.975 11.731 -28.162 1.00 96.25 181 LEU A C 1
ATOM 1403 O O . LEU A 1 181 ? 32.633 12.365 -28.987 1.00 96.25 181 LEU A O 1
ATOM 1407 N N . ASN A 1 182 ? 32.487 10.685 -27.513 1.00 96.50 182 ASN A N 1
ATOM 1408 C CA . ASN A 1 182 ? 33.849 10.204 -27.737 1.00 96.50 182 ASN A CA 1
ATOM 1409 C C . ASN A 1 182 ? 34.064 9.698 -29.172 1.00 96.50 182 ASN A C 1
ATOM 1411 O O . ASN A 1 182 ? 35.125 9.950 -29.746 1.00 96.50 182 ASN A O 1
ATOM 1415 N N . LEU A 1 183 ? 33.069 9.045 -29.781 1.00 95.81 183 LEU A N 1
ATOM 1416 C CA . LEU A 1 183 ? 33.118 8.646 -31.190 1.00 95.81 183 LEU A CA 1
ATOM 1417 C C . LEU A 1 183 ? 33.151 9.860 -32.123 1.00 95.81 183 LEU A C 1
ATOM 1419 O O . LEU A 1 183 ? 34.030 9.920 -32.981 1.00 95.81 183 LEU A O 1
ATOM 1423 N N . ILE A 1 184 ? 32.280 10.853 -31.922 1.00 91.19 184 ILE A N 1
ATOM 1424 C CA . ILE A 1 184 ? 32.270 12.108 -32.699 1.00 91.19 184 ILE A CA 1
ATOM 1425 C C . ILE A 1 184 ? 33.607 12.846 -32.539 1.00 91.19 184 ILE A C 1
ATOM 1427 O O . ILE A 1 184 ? 34.197 13.329 -33.510 1.00 91.19 184 ILE A O 1
ATOM 1431 N N . ARG A 1 185 ? 34.151 12.886 -31.319 1.00 91.75 185 ARG A N 1
ATOM 1432 C CA . ARG A 1 185 ? 35.481 13.441 -31.051 1.00 91.75 185 ARG A CA 1
ATOM 1433 C C . ARG A 1 185 ? 36.569 12.674 -31.808 1.00 91.75 185 ARG A C 1
ATOM 1435 O O . ARG A 1 185 ? 37.422 13.296 -32.431 1.00 91.75 185 ARG A O 1
ATOM 1442 N N . GLY A 1 186 ? 36.536 11.344 -31.802 1.00 86.44 186 GLY A N 1
ATOM 1443 C CA . GLY A 1 186 ? 37.490 10.515 -32.542 1.00 86.44 186 GLY A CA 1
ATOM 1444 C C . GLY A 1 186 ? 37.374 10.679 -34.062 1.00 86.44 186 GLY A C 1
ATOM 1445 O O . GLY A 1 186 ? 38.389 10.774 -34.750 1.00 86.44 186 GLY A O 1
ATOM 1446 N N . GLN A 1 187 ? 36.154 10.760 -34.596 1.00 86.50 187 GLN A N 1
ATOM 1447 C CA . GLN A 1 187 ? 35.888 11.003 -36.016 1.00 86.50 187 GLN A CA 1
ATOM 1448 C C . GLN A 1 187 ? 36.365 12.386 -36.450 1.00 86.50 187 GLN A C 1
ATOM 1450 O O . GLN A 1 187 ? 37.065 12.493 -37.453 1.00 86.50 187 GLN A O 1
ATOM 1455 N N . SER A 1 188 ? 36.059 13.428 -35.676 1.00 84.12 188 SER A N 1
ATOM 1456 C CA . SER A 1 188 ? 36.524 14.785 -35.968 1.00 84.12 188 SER A CA 1
ATOM 1457 C C . SER A 1 188 ? 38.047 14.876 -35.899 1.00 84.12 188 SER A C 1
ATOM 1459 O O . SER A 1 188 ? 38.658 15.370 -36.838 1.00 84.12 188 SER A O 1
ATOM 1461 N N . GLN A 1 189 ? 38.693 14.312 -34.872 1.00 84.44 189 GLN A N 1
ATOM 1462 C CA . GLN A 1 189 ? 40.157 14.238 -34.802 1.00 84.44 189 GLN A CA 1
ATOM 1463 C C . GLN A 1 189 ? 40.755 13.505 -36.008 1.00 84.44 189 GLN A C 1
ATOM 1465 O O . GLN A 1 189 ? 41.719 13.988 -36.595 1.00 84.44 189 GLN A O 1
ATOM 1470 N N . ARG A 1 190 ? 40.177 12.374 -36.428 1.00 77.81 190 ARG A N 1
ATOM 1471 C CA . ARG A 1 190 ? 40.614 11.677 -37.648 1.00 77.81 190 ARG A CA 1
ATOM 1472 C C . ARG A 1 190 ? 40.413 12.539 -38.890 1.00 77.81 190 ARG A C 1
ATOM 1474 O O . ARG A 1 190 ? 41.329 12.610 -39.696 1.00 77.81 190 ARG A O 1
ATOM 1481 N N . ALA A 1 191 ? 39.276 13.212 -39.038 1.00 76.81 191 ALA A N 1
ATOM 1482 C CA . ALA A 1 191 ? 39.040 14.121 -40.154 1.00 76.81 191 ALA A CA 1
ATOM 1483 C C . ALA A 1 191 ? 40.073 15.261 -40.171 1.00 76.81 191 ALA A C 1
ATOM 1485 O O . ALA A 1 191 ? 40.654 15.536 -41.212 1.00 76.81 191 ALA A O 1
ATOM 1486 N N . PHE A 1 192 ? 40.381 15.867 -39.021 1.00 70.88 192 PHE A N 1
ATOM 1487 C CA . PHE A 1 192 ? 41.359 16.952 -38.923 1.00 70.88 192 PHE A CA 1
ATOM 1488 C C . PHE A 1 192 ? 42.801 16.498 -39.177 1.00 70.88 192 PHE A C 1
ATOM 1490 O O . PHE A 1 192 ? 43.528 17.168 -39.908 1.00 70.88 192 PHE A O 1
ATOM 1497 N N . TYR A 1 193 ? 43.226 15.379 -38.585 1.00 71.88 193 TYR A N 1
ATOM 1498 C CA . TYR A 1 193 ? 44.636 14.974 -38.577 1.00 71.88 193 TYR A CA 1
ATOM 1499 C C . TYR A 1 193 ? 45.006 13.944 -39.659 1.00 71.88 193 TYR A C 1
ATOM 1501 O O . TYR A 1 193 ? 46.145 13.951 -40.121 1.00 71.88 193 TYR A O 1
ATOM 1509 N N . ASN A 1 194 ? 44.079 13.103 -40.139 1.00 59.75 194 ASN A N 1
ATOM 1510 C CA . ASN A 1 194 ? 44.366 12.126 -41.205 1.00 59.75 194 ASN A CA 1
ATOM 1511 C C . ASN A 1 194 ? 44.266 12.713 -42.624 1.00 59.75 194 ASN A C 1
ATOM 1513 O O . ASN A 1 194 ? 44.422 11.979 -43.601 1.00 59.75 194 ASN A O 1
ATOM 1517 N N . HIS A 1 195 ? 44.072 14.026 -42.777 1.00 56.06 195 HIS A N 1
ATOM 1518 C CA . HIS A 1 195 ? 44.060 14.679 -44.091 1.00 56.06 195 HIS A CA 1
ATOM 1519 C C . HIS A 1 195 ? 45.440 14.777 -44.781 1.00 56.06 195 HIS A C 1
ATOM 1521 O O . HIS A 1 195 ? 45.531 15.349 -45.867 1.00 56.06 195 HIS A O 1
ATOM 1527 N N . HIS A 1 196 ? 46.503 14.181 -44.223 1.00 53.12 196 HIS A N 1
ATOM 1528 C CA . HIS A 1 196 ? 47.875 14.344 -44.728 1.00 53.12 196 HIS A CA 1
ATOM 1529 C C . HIS A 1 196 ? 48.609 13.093 -45.241 1.00 53.12 196 HIS A C 1
ATOM 1531 O O . HIS A 1 196 ? 49.777 13.212 -45.593 1.00 53.12 196 HIS A O 1
ATOM 1537 N N . ALA A 1 197 ? 47.983 11.921 -45.383 1.00 52.06 197 ALA A N 1
ATOM 1538 C CA . ALA A 1 197 ? 48.750 10.727 -45.786 1.00 52.06 197 ALA A CA 1
ATOM 1539 C C . ALA A 1 197 ? 48.908 10.504 -47.309 1.00 52.06 197 ALA A C 1
ATOM 1541 O O . ALA A 1 197 ? 49.892 9.901 -47.713 1.00 52.06 197 ALA A O 1
ATOM 1542 N N . ASN A 1 198 ? 47.998 11.003 -48.159 1.00 52.09 198 ASN A N 1
ATOM 1543 C CA . ASN A 1 198 ? 48.035 10.768 -49.619 1.00 52.09 198 ASN A CA 1
ATOM 1544 C C . ASN A 1 198 ? 47.880 12.055 -50.454 1.00 52.09 198 ASN A C 1
ATOM 1546 O O . ASN A 1 198 ? 47.448 12.009 -51.608 1.00 52.09 198 ASN A O 1
ATOM 1550 N N . ALA A 1 199 ? 48.185 13.223 -49.880 1.00 52.81 199 ALA A N 1
ATOM 1551 C CA . ALA A 1 199 ? 48.183 14.465 -50.642 1.00 52.81 199 ALA A CA 1
ATOM 1552 C C . ALA A 1 199 ? 49.404 14.486 -51.573 1.00 52.81 199 ALA A C 1
ATOM 1554 O O . ALA A 1 199 ? 50.547 14.557 -51.126 1.00 52.81 199 ALA A O 1
ATOM 1555 N N . ILE A 1 200 ? 49.131 14.412 -52.874 1.00 59.81 200 ILE A N 1
ATOM 1556 C CA . ILE A 1 200 ? 50.066 14.727 -53.956 1.00 59.81 200 ILE A CA 1
ATOM 1557 C C . ILE A 1 200 ? 50.796 16.038 -53.591 1.00 59.81 200 ILE A C 1
ATOM 1559 O O . ILE A 1 200 ? 50.129 16.997 -53.181 1.00 59.81 200 ILE A O 1
ATOM 1563 N N . PRO A 1 201 ? 52.136 16.109 -53.701 1.00 46.56 201 PRO A N 1
ATOM 1564 C CA . PRO A 1 201 ? 52.893 17.290 -53.303 1.00 46.56 201 PRO A CA 1
ATOM 1565 C C . PRO A 1 201 ? 52.505 18.465 -54.211 1.00 46.56 201 PRO A C 1
ATOM 1567 O O . PRO A 1 201 ? 52.904 18.516 -55.370 1.00 46.56 201 PRO A O 1
ATOM 1570 N N . GLY A 1 202 ? 51.682 19.384 -53.697 1.00 56.81 202 GLY A N 1
ATOM 1571 C CA . GLY A 1 202 ? 51.262 20.596 -54.412 1.00 56.81 202 GLY A CA 1
ATOM 1572 C C . GLY A 1 202 ? 49.816 21.035 -54.178 1.00 56.81 202 GLY A C 1
ATOM 1573 O O . GLY A 1 202 ? 49.510 22.204 -54.388 1.00 56.81 202 GLY A O 1
ATOM 1574 N N . GLU A 1 203 ? 48.933 20.153 -53.700 1.00 55.62 203 GLU A N 1
ATOM 1575 C CA . GLU A 1 203 ? 47.526 20.496 -53.451 1.00 55.62 203 GLU A CA 1
ATOM 1576 C C . GLU A 1 203 ? 47.254 20.513 -51.940 1.00 55.62 203 GLU A C 1
ATOM 1578 O O . GLU A 1 203 ? 46.753 19.555 -51.349 1.00 55.62 203 GLU A O 1
ATOM 1583 N N . SER A 1 204 ? 47.643 21.605 -51.278 1.00 50.44 204 SER A N 1
ATOM 1584 C CA . SER A 1 204 ? 47.308 21.861 -49.877 1.00 50.44 204 SER A CA 1
ATOM 1585 C C . SER A 1 204 ? 45.803 22.108 -49.748 1.00 50.44 204 SER A C 1
ATOM 1587 O O . SER A 1 204 ? 45.332 23.243 -49.707 1.00 50.44 204 SER A O 1
ATOM 1589 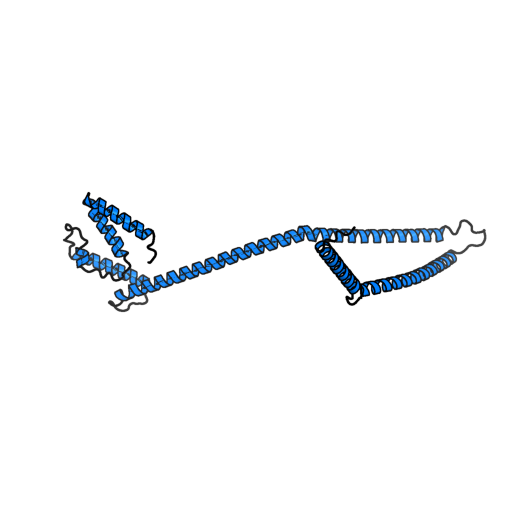N N . LYS A 1 205 ? 45.018 21.027 -49.689 1.00 58.97 205 LYS A N 1
ATOM 1590 C CA . LYS A 1 205 ? 43.603 21.093 -49.311 1.00 58.97 205 LYS A CA 1
ATOM 1591 C C . LYS A 1 205 ? 43.535 21.657 -47.898 1.00 58.97 205 LYS A C 1
ATOM 1593 O O . LYS A 1 205 ? 43.859 20.983 -46.925 1.00 58.97 205 LYS A O 1
ATOM 1598 N N . SER A 1 206 ? 43.199 22.941 -47.828 1.00 68.50 206 SER A N 1
ATOM 1599 C CA . SER A 1 206 ? 43.095 23.711 -46.598 1.00 68.50 206 SER A CA 1
ATOM 1600 C C . SER A 1 206 ? 42.142 23.022 -45.624 1.00 68.50 206 SER A C 1
ATOM 1602 O O . SER A 1 206 ? 41.088 22.524 -46.025 1.00 68.50 206 SER A O 1
ATOM 1604 N N . VAL A 1 207 ? 42.475 23.053 -44.332 1.00 64.25 207 VAL A N 1
ATOM 1605 C CA . VAL A 1 207 ? 41.625 22.564 -43.232 1.00 64.25 207 VAL A CA 1
ATOM 1606 C C . VAL A 1 207 ? 40.203 23.14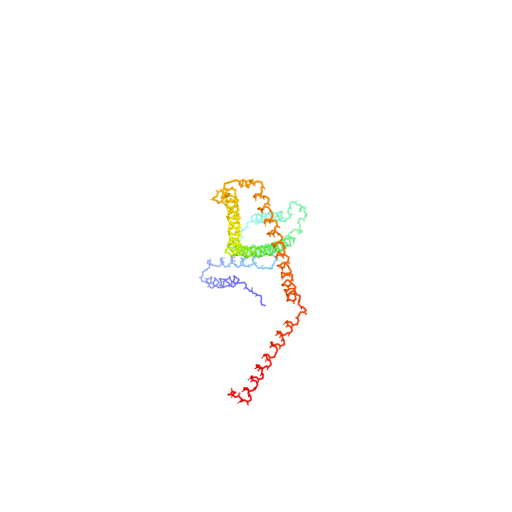0 -43.326 1.00 64.25 207 VAL A C 1
ATOM 1608 O O . VAL A 1 207 ? 39.234 22.450 -43.027 1.00 64.25 207 VAL A O 1
ATOM 1611 N N . SER A 1 208 ? 40.050 24.366 -43.838 1.00 71.44 208 SER A N 1
ATOM 1612 C CA . SER A 1 208 ? 38.740 24.983 -44.086 1.00 71.44 208 SER A CA 1
ATOM 1613 C C . SER A 1 208 ? 37.875 24.218 -45.097 1.00 71.44 208 SER A C 1
ATOM 1615 O O . SER A 1 208 ? 36.660 24.148 -44.930 1.00 71.44 208 SER A O 1
ATOM 1617 N N . GLN A 1 209 ? 38.477 23.604 -46.117 1.00 72.31 209 GLN A N 1
ATOM 1618 C CA . GLN A 1 209 ? 37.762 22.837 -47.140 1.00 72.31 209 GLN A CA 1
ATOM 1619 C C . GLN A 1 209 ? 37.353 21.449 -46.627 1.00 72.31 209 GLN A C 1
ATOM 1621 O O . GLN A 1 209 ? 36.296 20.940 -46.995 1.00 72.31 209 GLN A O 1
ATOM 1626 N N . ALA A 1 210 ? 38.157 20.862 -45.737 1.00 70.00 210 ALA A N 1
ATOM 1627 C CA . ALA A 1 210 ? 37.796 19.649 -45.008 1.00 70.00 210 ALA A CA 1
ATOM 1628 C C . ALA A 1 210 ? 36.619 19.893 -44.049 1.00 70.00 210 ALA A C 1
ATOM 1630 O O . ALA A 1 210 ? 35.668 19.116 -44.043 1.00 70.00 210 ALA A O 1
ATOM 1631 N N . ILE A 1 211 ? 36.644 21.007 -43.303 1.00 72.75 211 ILE A N 1
ATOM 1632 C CA . ILE A 1 211 ? 35.537 21.417 -42.424 1.00 72.75 211 ILE A CA 1
ATOM 1633 C C . ILE A 1 211 ? 34.258 21.640 -43.234 1.00 72.75 211 ILE A C 1
ATOM 1635 O O . ILE A 1 211 ? 33.204 21.160 -42.831 1.00 72.75 211 ILE A O 1
ATOM 1639 N N . ALA A 1 212 ? 34.341 22.323 -44.380 1.00 79.69 212 ALA A N 1
ATOM 1640 C CA . ALA A 1 212 ? 33.179 22.563 -45.233 1.00 79.69 212 ALA A CA 1
ATOM 1641 C C . ALA A 1 212 ? 32.539 21.250 -45.716 1.00 79.69 212 ALA A C 1
ATOM 1643 O O . ALA A 1 212 ? 31.331 21.081 -45.587 1.00 79.69 212 ALA A O 1
ATOM 1644 N N . ARG A 1 213 ? 33.347 20.282 -46.172 1.00 76.44 213 ARG A N 1
ATOM 1645 C CA . ARG A 1 213 ? 32.849 18.964 -46.602 1.00 76.44 213 ARG A CA 1
ATOM 1646 C C . ARG A 1 213 ? 32.285 18.130 -45.454 1.00 76.44 213 ARG A C 1
ATOM 1648 O O . ARG A 1 213 ? 31.274 17.465 -45.632 1.00 76.44 213 ARG A O 1
ATOM 1655 N N . ALA A 1 214 ? 32.922 18.160 -44.284 1.00 75.31 214 ALA A N 1
ATOM 1656 C CA . ALA A 1 214 ? 32.414 17.467 -43.102 1.00 75.31 214 ALA A CA 1
ATOM 1657 C C . ALA A 1 214 ? 31.082 18.070 -42.628 1.00 75.31 214 ALA A C 1
ATOM 1659 O O . ALA A 1 214 ? 30.174 17.334 -42.260 1.00 75.31 214 ALA A O 1
ATOM 1660 N N . TYR A 1 215 ? 30.949 19.398 -42.680 1.00 83.06 215 TYR A N 1
ATOM 1661 C CA . TYR A 1 215 ? 29.700 20.091 -42.376 1.00 83.06 215 TYR A CA 1
ATOM 1662 C C . TYR A 1 215 ? 28.597 19.752 -43.384 1.00 83.06 215 TYR A C 1
ATOM 1664 O O . TYR A 1 215 ? 27.469 19.494 -42.979 1.00 83.06 215 TYR A O 1
ATOM 1672 N N . GLU A 1 216 ? 28.911 19.707 -44.681 1.00 84.25 216 GLU A N 1
ATOM 1673 C CA . GLU A 1 216 ? 27.962 19.273 -45.714 1.00 84.25 216 GLU A CA 1
ATOM 1674 C C . GLU A 1 216 ? 27.497 17.829 -45.488 1.00 84.25 216 GLU A C 1
ATOM 1676 O O . GLU A 1 216 ? 26.293 17.589 -45.477 1.00 84.25 216 GLU A O 1
ATOM 1681 N N . ALA A 1 217 ? 28.418 16.901 -45.203 1.00 82.50 217 ALA A N 1
ATOM 1682 C CA . ALA A 1 217 ? 28.083 15.508 -44.906 1.00 82.50 217 ALA A CA 1
ATOM 1683 C C . ALA A 1 217 ? 27.202 15.372 -43.649 1.00 82.50 217 ALA A C 1
ATOM 1685 O O . ALA A 1 217 ? 26.185 14.684 -43.682 1.00 82.50 217 ALA A O 1
ATOM 1686 N N . LEU A 1 218 ? 27.537 16.083 -42.565 1.00 83.69 218 LEU A N 1
ATOM 1687 C CA . LEU A 1 218 ? 26.720 16.113 -41.344 1.00 83.69 218 LEU A CA 1
ATOM 1688 C C . LEU A 1 218 ? 25.326 16.697 -41.598 1.00 83.69 218 LEU A C 1
ATOM 1690 O O . LEU A 1 218 ? 24.348 16.240 -41.018 1.00 83.69 218 LEU A O 1
ATOM 1694 N N . LYS A 1 219 ? 25.218 17.694 -42.478 1.00 92.69 219 LYS A N 1
ATOM 1695 C CA . LYS A 1 219 ? 23.942 18.321 -42.835 1.00 92.69 219 LYS A CA 1
ATOM 1696 C C . LYS A 1 219 ? 23.079 17.431 -43.730 1.00 92.69 219 LYS A C 1
ATOM 1698 O O . LYS A 1 219 ? 21.854 17.529 -43.691 1.00 92.69 219 LYS A O 1
ATOM 1703 N N . GLU A 1 220 ? 23.688 16.586 -44.555 1.00 90.38 220 GLU A N 1
ATOM 1704 C CA . GLU A 1 220 ? 22.973 15.537 -45.289 1.00 90.38 220 GLU A CA 1
ATOM 1705 C C . GLU A 1 220 ? 22.480 14.436 -44.347 1.00 90.38 220 GLU A C 1
ATOM 1707 O O . GLU A 1 220 ? 21.318 14.039 -44.439 1.00 90.38 220 GLU A O 1
ATOM 1712 N N . GLU A 1 221 ? 23.314 14.009 -43.398 1.00 87.12 221 GLU A N 1
ATOM 1713 C CA . GLU A 1 221 ? 22.938 13.034 -42.370 1.00 87.12 221 GLU A CA 1
ATOM 1714 C C . GLU A 1 221 ? 21.804 13.558 -41.474 1.00 87.12 221 GLU A C 1
ATOM 1716 O O . GLU A 1 221 ? 20.836 12.844 -41.224 1.00 87.12 221 GLU A O 1
ATOM 1721 N N . GLU A 1 222 ? 21.850 14.831 -41.073 1.00 90.62 222 GLU A N 1
ATOM 1722 C CA . GLU A 1 222 ? 20.774 15.489 -40.321 1.00 90.62 222 GLU A CA 1
ATOM 1723 C C . GLU A 1 222 ? 19.437 15.432 -41.074 1.00 90.62 222 GLU A C 1
ATOM 1725 O O . GLU A 1 222 ? 18.405 15.095 -40.494 1.00 90.62 222 GLU A O 1
ATOM 1730 N N . LYS A 1 223 ? 19.446 15.710 -42.384 1.00 94.12 223 LYS A N 1
ATOM 1731 C CA . LYS A 1 223 ? 18.237 15.619 -43.217 1.00 94.12 223 LYS A CA 1
ATOM 1732 C C . LYS A 1 223 ? 17.723 14.189 -43.331 1.00 94.12 223 LYS A C 1
ATOM 1734 O O . LYS A 1 223 ? 16.512 13.988 -43.310 1.00 94.12 223 LYS A O 1
ATOM 1739 N N . TYR A 1 224 ? 18.624 13.218 -43.468 1.00 94.19 224 TYR A N 1
ATOM 1740 C CA . TYR A 1 224 ? 18.263 11.805 -43.521 1.00 94.19 224 TYR A CA 1
ATOM 1741 C C . TYR A 1 224 ? 17.592 11.361 -42.213 1.00 94.19 224 TYR A C 1
ATOM 1743 O O . TYR A 1 224 ? 16.489 10.819 -42.246 1.00 94.19 224 TYR A O 1
ATOM 1751 N N . LEU A 1 225 ? 18.197 11.682 -41.066 1.00 90.88 225 LEU A N 1
ATOM 1752 C CA . LEU A 1 225 ? 17.646 11.359 -39.748 1.00 90.88 225 LEU A CA 1
ATOM 1753 C C . LEU A 1 225 ? 16.320 12.078 -39.481 1.00 90.88 225 LEU A C 1
ATOM 1755 O O . LEU A 1 225 ? 15.426 11.501 -38.871 1.00 90.88 225 LEU A O 1
ATOM 1759 N N . ALA A 1 226 ? 16.154 13.313 -39.960 1.00 94.50 226 ALA A N 1
ATOM 1760 C CA . ALA A 1 226 ? 14.883 14.025 -39.857 1.00 94.50 226 ALA A CA 1
ATOM 1761 C C . ALA A 1 226 ? 13.769 13.345 -40.671 1.00 94.50 226 ALA A C 1
ATOM 1763 O O . ALA A 1 226 ? 12.631 13.272 -40.208 1.00 94.50 226 ALA A O 1
ATOM 1764 N N . ALA A 1 227 ? 14.086 12.826 -41.860 1.00 94.88 227 ALA A N 1
ATOM 1765 C CA . ALA A 1 227 ? 13.132 12.063 -42.662 1.00 94.88 227 ALA A CA 1
ATOM 1766 C C . ALA A 1 227 ? 12.776 10.723 -41.997 1.00 94.88 227 ALA A C 1
ATOM 1768 O O . ALA A 1 227 ? 11.604 10.358 -41.955 1.00 94.88 227 ALA A O 1
ATOM 1769 N N . GLU A 1 228 ? 13.761 10.024 -41.428 1.00 93.31 228 GLU A N 1
ATOM 1770 C CA . GLU A 1 228 ? 13.546 8.780 -40.678 1.00 93.31 228 GLU A CA 1
ATOM 1771 C C . GLU A 1 228 ? 12.726 9.003 -39.395 1.00 93.31 228 GLU A C 1
ATOM 1773 O O . GLU A 1 228 ? 11.845 8.214 -39.066 1.00 93.31 228 GLU A O 1
ATOM 1778 N N . ALA A 1 229 ? 12.947 10.112 -38.687 1.00 88.81 229 ALA A N 1
ATOM 1779 C CA . ALA A 1 229 ? 12.135 10.471 -37.528 1.00 88.81 229 ALA A CA 1
ATOM 1780 C C . ALA A 1 229 ? 10.667 10.703 -37.919 1.00 88.81 229 ALA A C 1
ATOM 1782 O O . ALA A 1 229 ? 9.769 10.233 -37.228 1.00 88.81 229 ALA A O 1
ATOM 1783 N N . GLN A 1 230 ? 10.414 11.363 -39.054 1.00 94.50 230 GLN A N 1
ATOM 1784 C CA . GLN A 1 230 ? 9.051 11.571 -39.552 1.00 94.50 230 GLN A CA 1
ATOM 1785 C C . GLN A 1 230 ? 8.360 10.261 -39.944 1.00 94.50 230 GLN A C 1
ATOM 1787 O O . GLN A 1 230 ? 7.164 10.108 -39.693 1.00 94.50 230 GLN A O 1
ATOM 1792 N N . THR A 1 231 ? 9.079 9.309 -40.547 1.00 94.62 231 THR A N 1
ATOM 1793 C CA . THR A 1 231 ? 8.491 8.003 -40.879 1.00 94.62 231 THR A CA 1
ATOM 1794 C C . THR A 1 231 ? 8.189 7.188 -39.624 1.00 94.62 231 THR A C 1
ATOM 1796 O O . THR A 1 231 ? 7.133 6.560 -39.558 1.00 94.62 231 THR A O 1
ATOM 1799 N N . LEU A 1 232 ? 9.062 7.232 -38.613 1.00 92.62 232 LEU A N 1
ATOM 1800 C CA . LEU A 1 232 ? 8.830 6.583 -37.320 1.00 92.62 232 LEU A CA 1
ATOM 1801 C C . LEU A 1 232 ? 7.655 7.209 -36.562 1.00 92.62 232 LEU A C 1
ATOM 1803 O O . LEU A 1 232 ? 6.808 6.474 -36.060 1.00 92.62 232 LEU A O 1
ATOM 1807 N N . ASP A 1 233 ? 7.553 8.539 -36.525 1.00 94.69 233 ASP A N 1
ATOM 1808 C CA . ASP A 1 233 ? 6.410 9.235 -35.920 1.00 94.69 233 ASP A CA 1
ATOM 1809 C C . ASP A 1 233 ? 5.096 8.846 -36.602 1.00 94.69 233 ASP A C 1
ATOM 1811 O O . ASP A 1 233 ? 4.088 8.623 -35.930 1.00 94.69 233 ASP A O 1
ATOM 1815 N N . HIS A 1 234 ? 5.102 8.705 -37.930 1.00 94.19 234 HIS A N 1
ATOM 1816 C CA . HIS A 1 234 ? 3.927 8.245 -38.662 1.00 94.19 234 HIS A CA 1
ATOM 1817 C C . HIS A 1 234 ? 3.532 6.816 -38.268 1.00 94.19 234 HIS A C 1
ATOM 1819 O O . HIS A 1 234 ? 2.370 6.567 -37.957 1.00 94.19 234 HIS A O 1
ATOM 1825 N N . GLN A 1 235 ? 4.496 5.895 -38.193 1.00 92.44 235 GLN A N 1
ATOM 1826 C CA . GLN A 1 235 ? 4.243 4.523 -37.741 1.00 92.44 235 GLN A CA 1
ATOM 1827 C C . GLN A 1 235 ? 3.733 4.480 -36.296 1.00 92.44 235 GLN A C 1
ATOM 1829 O O . GLN A 1 235 ? 2.823 3.716 -35.983 1.00 92.44 235 GLN A O 1
ATOM 1834 N N . LEU A 1 236 ? 4.280 5.309 -35.406 1.00 91.00 236 LEU A N 1
ATOM 1835 C CA . LEU A 1 236 ? 3.813 5.405 -34.023 1.00 91.00 236 LEU A CA 1
ATOM 1836 C C . LEU A 1 236 ? 2.376 5.921 -33.942 1.00 91.00 236 LEU A C 1
ATOM 1838 O O . LEU A 1 236 ? 1.602 5.395 -33.147 1.00 91.00 236 LEU A O 1
ATOM 1842 N N . GLN A 1 237 ? 1.995 6.887 -34.781 1.00 92.56 237 GLN A N 1
ATOM 1843 C CA . GLN A 1 237 ? 0.603 7.331 -34.885 1.00 92.56 237 GLN A CA 1
ATOM 1844 C C . GLN A 1 237 ? -0.313 6.205 -35.373 1.00 92.56 237 GLN A C 1
ATOM 1846 O O . GLN A 1 237 ? -1.388 6.018 -34.811 1.00 92.56 237 GLN A O 1
ATOM 1851 N N . GLU A 1 238 ? 0.105 5.414 -36.364 1.00 90.81 238 GLU A N 1
ATOM 1852 C CA . GLU A 1 238 ? -0.666 4.246 -36.807 1.00 90.81 238 GLU A CA 1
ATOM 1853 C C . GLU A 1 238 ? -0.860 3.240 -35.661 1.00 90.81 238 GLU A C 1
ATOM 1855 O O . GLU A 1 238 ? -1.983 2.799 -35.407 1.00 90.81 238 GLU A O 1
ATOM 1860 N N . TYR A 1 239 ? 0.192 2.934 -34.900 1.00 88.44 239 TYR A N 1
ATOM 1861 C CA . TYR A 1 239 ? 0.074 2.062 -33.729 1.00 88.44 239 TYR A CA 1
ATOM 1862 C C . TYR A 1 239 ? -0.815 2.650 -32.631 1.00 88.44 239 TYR A C 1
ATOM 1864 O O . TYR A 1 239 ? -1.614 1.914 -32.052 1.00 88.44 239 TYR A O 1
ATOM 1872 N N . ASP A 1 240 ? -0.726 3.953 -32.365 1.00 86.19 240 ASP A N 1
ATOM 1873 C CA . ASP A 1 240 ? -1.579 4.623 -31.383 1.00 86.19 240 ASP A CA 1
ATOM 1874 C C . ASP A 1 240 ? -3.052 4.589 -31.814 1.00 86.19 240 ASP A C 1
ATOM 1876 O O . ASP A 1 240 ? -3.925 4.281 -31.008 1.00 86.19 240 ASP A O 1
ATOM 1880 N N . THR A 1 241 ? -3.351 4.769 -33.105 1.00 84.25 241 THR A N 1
ATOM 1881 C CA . THR A 1 241 ? -4.726 4.612 -33.614 1.00 84.25 241 THR A CA 1
ATOM 1882 C C . THR A 1 241 ? -5.242 3.177 -33.486 1.00 84.25 241 THR A C 1
ATOM 1884 O O . THR A 1 241 ? -6.410 2.975 -33.148 1.00 84.25 241 THR A O 1
ATOM 1887 N N . LEU A 1 242 ? -4.389 2.168 -33.696 1.00 81.81 242 LEU A N 1
ATOM 1888 C CA . LEU A 1 242 ? -4.748 0.763 -33.480 1.00 81.81 242 LEU A CA 1
ATOM 1889 C C . LEU A 1 242 ? -4.997 0.465 -31.998 1.00 81.81 242 LEU A C 1
ATOM 1891 O O . LEU A 1 242 ? -5.953 -0.237 -31.670 1.00 81.81 242 LEU A O 1
ATOM 1895 N N . LEU A 1 243 ? -4.179 1.018 -31.103 1.00 79.81 243 LEU A N 1
ATOM 1896 C CA . LEU A 1 243 ? -4.368 0.900 -29.657 1.00 79.81 243 LEU A CA 1
ATOM 1897 C C . LEU A 1 243 ? -5.652 1.594 -29.208 1.00 79.81 243 LEU A C 1
ATOM 1899 O O . LEU A 1 243 ? -6.447 0.992 -28.493 1.00 79.81 243 LEU A O 1
ATOM 1903 N N . GLN A 1 244 ? -5.921 2.803 -29.698 1.00 77.62 244 GLN A N 1
ATOM 1904 C CA . GLN A 1 244 ? -7.167 3.516 -29.432 1.00 77.62 244 GLN A CA 1
ATOM 1905 C C . GLN A 1 244 ? -8.387 2.756 -29.956 1.00 77.62 244 GLN A C 1
ATOM 1907 O O . GLN A 1 244 ? -9.428 2.780 -29.307 1.00 77.62 244 GLN A O 1
ATOM 1912 N N . LEU A 1 245 ? -8.291 2.037 -31.078 1.00 73.44 245 LEU A N 1
ATOM 1913 C CA . LEU A 1 245 ? -9.373 1.173 -31.562 1.00 73.44 245 LEU A CA 1
ATOM 1914 C C . LEU A 1 245 ? -9.621 -0.029 -30.633 1.00 73.44 245 LEU A C 1
ATOM 1916 O O . LEU A 1 245 ? -10.738 -0.536 -30.571 1.00 73.44 245 LEU A O 1
ATOM 1920 N N . VAL A 1 246 ? -8.602 -0.500 -29.915 1.00 69.56 246 VAL A N 1
ATOM 1921 C CA . VAL A 1 246 ? -8.735 -1.580 -28.925 1.00 69.56 246 VAL A CA 1
ATOM 1922 C C . VAL A 1 246 ? -9.258 -1.047 -27.582 1.00 69.56 246 VAL A C 1
ATOM 1924 O O . VAL A 1 246 ? -10.110 -1.696 -26.975 1.00 69.56 246 VAL A O 1
ATOM 1927 N N . ASP A 1 247 ? -8.808 0.135 -27.150 1.00 66.50 247 ASP A N 1
ATOM 1928 C CA . ASP A 1 247 ? -9.173 0.752 -25.863 1.00 66.50 247 ASP A CA 1
ATOM 1929 C C . ASP A 1 247 ? -10.516 1.499 -25.889 1.00 66.50 247 ASP A C 1
ATOM 1931 O O . ASP A 1 247 ? -11.260 1.499 -24.903 1.00 66.50 247 ASP A O 1
ATOM 1935 N N . SER A 1 248 ? -10.884 2.118 -27.014 1.00 60.84 248 SER A N 1
ATOM 1936 C CA . SER A 1 248 ? -12.229 2.661 -27.196 1.00 60.84 248 SER A CA 1
ATOM 1937 C C . SER A 1 248 ? -13.186 1.482 -27.375 1.00 60.84 248 SER A C 1
ATOM 1939 O O . SER A 1 248 ? -13.294 0.884 -28.440 1.00 60.84 248 SER A O 1
ATOM 1941 N N . GLY A 1 249 ? -13.859 1.094 -26.288 1.00 56.72 249 GLY A N 1
ATOM 1942 C CA . GLY A 1 249 ? -14.707 -0.101 -26.157 1.00 56.72 249 GLY A CA 1
ATOM 1943 C C . GLY A 1 249 ? -15.947 -0.197 -27.067 1.00 56.72 249 GLY A C 1
ATOM 1944 O O . GLY A 1 249 ? -16.952 -0.778 -26.665 1.00 56.72 249 GLY A O 1
ATOM 1945 N N . THR A 1 250 ? -15.895 0.368 -28.273 1.00 57.50 250 THR A N 1
ATOM 1946 C CA . THR A 1 250 ? -16.879 0.308 -29.366 1.00 57.50 250 THR A CA 1
ATOM 1947 C C . THR A 1 250 ? -16.380 -0.502 -30.574 1.00 57.50 250 THR A C 1
ATOM 1949 O O . THR A 1 250 ? -17.009 -0.487 -31.629 1.00 57.50 250 THR A O 1
ATOM 1952 N N . SER A 1 251 ? -15.264 -1.227 -30.443 1.00 61.09 251 SER A N 1
ATOM 1953 C CA . SER A 1 251 ? -14.684 -2.026 -31.526 1.00 61.09 251 SER A CA 1
ATOM 1954 C C . SER A 1 251 ? -15.201 -3.467 -31.551 1.00 61.09 251 SER A C 1
ATOM 1956 O O . SER A 1 251 ? -15.248 -4.163 -30.532 1.00 61.09 251 SER A O 1
ATOM 1958 N N . GLY A 1 252 ? -15.542 -3.937 -32.757 1.00 64.19 252 GLY A N 1
ATOM 1959 C CA . GLY A 1 252 ? -16.066 -5.274 -33.047 1.00 64.19 252 GLY A CA 1
ATOM 1960 C C . GLY A 1 252 ? -15.193 -6.439 -32.569 1.00 64.19 252 GLY A C 1
ATOM 1961 O O . GLY A 1 252 ? -15.671 -7.563 -32.551 1.00 64.19 252 GLY A O 1
ATOM 1962 N N . TYR A 1 253 ? -13.959 -6.211 -32.109 1.00 69.19 253 TYR A N 1
ATOM 1963 C CA . TYR A 1 253 ? -13.134 -7.256 -31.494 1.00 69.19 253 TYR A CA 1
ATOM 1964 C C . TYR A 1 253 ? -13.738 -7.803 -30.192 1.00 69.19 253 TYR A C 1
ATOM 1966 O O . TYR A 1 253 ? -13.739 -9.015 -29.975 1.00 69.19 253 TYR A O 1
ATOM 1974 N N . LYS A 1 254 ? -14.340 -6.942 -29.358 1.00 69.25 254 LYS A N 1
ATOM 1975 C CA . LYS A 1 254 ? -15.078 -7.392 -28.167 1.00 69.25 254 LYS A CA 1
ATOM 1976 C C . LYS A 1 254 ? -16.298 -8.225 -28.561 1.00 69.25 254 LYS A C 1
ATOM 1978 O O . LYS A 1 254 ? -16.525 -9.275 -27.973 1.00 69.25 254 LYS A O 1
ATOM 1983 N N . GLN A 1 255 ? -17.016 -7.800 -29.600 1.00 72.69 255 GLN A N 1
ATOM 1984 C CA . GLN A 1 255 ? -18.154 -8.538 -30.146 1.00 72.69 255 GLN A CA 1
ATOM 1985 C C . GLN A 1 255 ? -17.726 -9.892 -30.733 1.00 72.69 255 GLN A C 1
ATOM 1987 O O . GLN A 1 255 ? -18.380 -10.891 -30.480 1.00 72.69 255 GLN A O 1
ATOM 1992 N N . ILE A 1 256 ? -16.586 -9.961 -31.427 1.00 78.94 256 ILE A N 1
ATOM 1993 C CA . ILE A 1 256 ? -16.016 -11.215 -31.944 1.00 78.94 256 ILE A CA 1
ATOM 1994 C C . ILE A 1 256 ? -15.632 -12.156 -30.794 1.00 78.94 256 ILE A C 1
ATOM 1996 O O . ILE A 1 256 ? -15.895 -13.354 -30.875 1.00 78.94 256 ILE A O 1
ATOM 2000 N N . ILE A 1 257 ? -15.038 -11.638 -29.713 1.00 81.38 257 ILE A N 1
ATOM 2001 C CA . ILE A 1 257 ? -14.716 -12.442 -28.524 1.00 81.38 257 ILE A CA 1
ATOM 2002 C C . ILE A 1 257 ? -15.994 -12.932 -27.834 1.00 81.38 257 ILE A C 1
ATOM 2004 O O . ILE A 1 257 ? -16.061 -14.096 -27.440 1.00 81.38 257 ILE A O 1
ATOM 2008 N N . GLU A 1 258 ? -17.008 -12.078 -27.699 1.00 82.19 258 GLU A N 1
ATOM 2009 C CA . GLU A 1 258 ? -18.300 -12.437 -27.108 1.00 82.19 258 GLU A CA 1
ATOM 2010 C C . GLU A 1 258 ? -19.046 -13.476 -27.959 1.00 82.19 258 GLU A C 1
ATOM 2012 O O . GLU A 1 258 ? -19.512 -14.481 -27.417 1.00 82.19 258 GLU A O 1
ATOM 2017 N N . ASP A 1 259 ? -19.077 -13.311 -29.283 1.00 86.19 259 ASP A N 1
ATOM 2018 C CA . ASP A 1 259 ? -19.677 -14.260 -30.225 1.00 86.19 259 ASP A CA 1
ATOM 2019 C C . ASP A 1 259 ? -18.920 -15.596 -30.234 1.00 86.19 259 ASP A C 1
ATOM 2021 O O . ASP A 1 259 ? -19.533 -16.670 -30.235 1.00 86.19 259 ASP A O 1
ATOM 2025 N N . TRP A 1 260 ? -17.587 -15.567 -30.159 1.00 87.56 260 TRP A N 1
ATOM 2026 C CA . TRP A 1 260 ? -16.773 -16.777 -30.046 1.00 87.56 260 TRP A CA 1
ATOM 2027 C C . TRP A 1 260 ? -17.006 -17.500 -28.714 1.00 87.56 260 TRP A C 1
ATOM 2029 O O . TRP A 1 260 ? -17.196 -18.720 -28.694 1.00 87.56 260 TRP A O 1
ATOM 2039 N N . ALA A 1 261 ? -17.058 -16.762 -27.602 1.00 89.69 261 ALA A N 1
ATOM 2040 C CA . ALA A 1 261 ? -17.343 -17.313 -26.280 1.00 89.69 261 ALA A CA 1
ATOM 2041 C C . ALA A 1 261 ? -18.758 -17.909 -26.204 1.00 89.69 261 ALA A C 1
ATOM 2043 O O . ALA A 1 261 ? -18.946 -18.986 -25.627 1.00 89.69 261 ALA A O 1
ATOM 2044 N N . LYS A 1 262 ? -19.744 -17.252 -26.824 1.00 92.94 262 LYS A N 1
ATOM 2045 C CA . LYS A 1 262 ? -21.118 -17.747 -26.947 1.00 92.94 262 LYS A CA 1
ATOM 2046 C C . LYS A 1 262 ? -21.173 -19.037 -27.760 1.00 92.94 262 LYS A C 1
ATOM 2048 O O . LYS A 1 262 ? -21.682 -20.036 -27.261 1.00 92.94 262 LYS A O 1
ATOM 2053 N N . THR A 1 263 ? -20.561 -19.051 -28.943 1.00 93.88 263 THR A N 1
ATOM 2054 C CA . THR A 1 263 ? -20.499 -20.243 -29.804 1.00 93.88 263 THR A CA 1
ATOM 2055 C C . THR A 1 263 ? -19.828 -21.406 -29.075 1.00 93.88 263 THR A C 1
ATOM 2057 O O . THR A 1 263 ? -20.306 -22.535 -29.124 1.00 93.88 263 THR A O 1
ATOM 2060 N N . LYS A 1 264 ? -18.750 -21.148 -28.321 1.00 91.56 264 LYS A N 1
ATOM 2061 C CA . LYS A 1 264 ? -18.101 -22.175 -27.497 1.00 91.56 264 LYS A CA 1
ATOM 2062 C C . LYS A 1 264 ? -19.036 -22.749 -26.439 1.00 91.56 264 LYS A C 1
ATOM 2064 O O . LYS A 1 264 ? -19.137 -23.970 -26.331 1.00 91.56 264 LYS A O 1
ATOM 2069 N N . ARG A 1 265 ? -19.749 -21.891 -25.708 1.00 91.69 265 ARG A N 1
ATOM 2070 C CA . ARG A 1 265 ? -20.705 -22.318 -24.680 1.00 91.69 265 ARG A CA 1
ATOM 2071 C C . ARG A 1 265 ? -21.837 -23.157 -25.281 1.00 91.69 265 ARG A C 1
ATOM 2073 O O . ARG A 1 265 ? -22.105 -24.238 -24.769 1.00 91.69 265 ARG A O 1
ATOM 2080 N N . GLU A 1 266 ? -22.399 -22.731 -26.409 1.00 92.69 266 GLU A N 1
ATOM 2081 C CA . GLU A 1 266 ? -23.427 -23.482 -27.144 1.00 92.69 266 GLU A CA 1
ATOM 2082 C C . GLU A 1 266 ? -22.894 -24.827 -27.662 1.00 92.69 266 GLU A C 1
ATOM 2084 O O . GLU A 1 266 ? -23.565 -25.851 -27.539 1.00 92.69 266 GLU A O 1
ATOM 2089 N N . THR A 1 267 ? -21.659 -24.876 -28.176 1.00 90.50 267 THR A N 1
ATOM 2090 C CA . THR A 1 267 ? -21.050 -26.144 -28.617 1.00 90.50 267 THR A CA 1
ATOM 2091 C C . THR A 1 267 ? -20.786 -27.102 -27.457 1.00 90.50 267 THR A C 1
ATOM 2093 O O . THR A 1 267 ? -20.932 -28.313 -27.619 1.00 90.50 267 THR A O 1
ATOM 2096 N N . ASP A 1 268 ? -20.431 -26.589 -26.279 1.00 89.19 268 ASP A N 1
ATOM 2097 C CA . ASP A 1 268 ? -20.203 -27.407 -25.089 1.00 89.19 268 ASP A CA 1
ATOM 2098 C C . ASP A 1 268 ? -21.516 -27.879 -24.451 1.00 89.19 268 ASP A C 1
ATOM 2100 O O . ASP A 1 268 ? -21.576 -29.005 -23.952 1.00 89.19 268 ASP A O 1
ATOM 2104 N N . GLU A 1 269 ? -22.576 -27.072 -24.498 1.00 88.25 269 GLU A N 1
ATOM 2105 C CA . GLU A 1 269 ? -23.934 -27.481 -24.121 1.00 88.25 269 GLU A CA 1
ATOM 2106 C C . GLU A 1 269 ? -24.473 -28.543 -25.077 1.00 88.25 269 GLU A C 1
ATOM 2108 O O . GLU A 1 269 ? -24.879 -29.611 -24.624 1.00 88.25 269 GLU A O 1
ATOM 2113 N N . CYS A 1 270 ? -24.328 -28.341 -26.387 1.00 88.69 270 CYS A N 1
ATOM 2114 C CA . CYS A 1 270 ? -24.668 -29.341 -27.396 1.00 88.69 270 CYS A CA 1
ATOM 2115 C C . CYS A 1 270 ? -23.884 -30.648 -27.180 1.00 88.69 270 CYS A C 1
ATOM 2117 O O . CYS A 1 270 ? -24.463 -31.730 -27.170 1.00 88.69 270 CYS A O 1
ATOM 2119 N N . ARG A 1 271 ? -22.578 -30.581 -26.883 1.00 86.75 271 ARG A N 1
ATOM 2120 C CA . ARG A 1 271 ? -21.779 -31.767 -26.515 1.00 86.75 271 ARG A CA 1
ATOM 2121 C C . ARG A 1 271 ? -22.232 -32.436 -25.219 1.00 86.75 271 ARG A C 1
ATOM 2123 O O . ARG A 1 271 ? -22.061 -33.647 -25.072 1.00 86.75 271 ARG A O 1
ATOM 2130 N N . LYS A 1 272 ? -22.730 -31.680 -24.238 1.00 87.81 272 LYS A N 1
ATOM 2131 C CA . LYS A 1 272 ? -23.285 -32.242 -22.996 1.00 87.81 272 LYS A CA 1
ATOM 2132 C C . LYS A 1 272 ? -24.625 -32.920 -23.258 1.00 87.81 272 LYS A C 1
ATOM 2134 O O . LYS A 1 272 ? -24.839 -34.017 -22.748 1.00 87.81 272 LYS A O 1
ATOM 2139 N N . ASP A 1 273 ? -25.483 -32.317 -24.068 1.00 89.50 273 ASP A N 1
ATOM 2140 C CA . ASP A 1 273 ? -26.788 -32.876 -24.415 1.00 89.50 273 ASP A CA 1
ATOM 2141 C C . ASP A 1 273 ? -26.664 -34.095 -25.323 1.00 89.50 273 ASP A C 1
ATOM 2143 O O . ASP A 1 273 ? -27.323 -35.103 -25.085 1.00 89.50 273 ASP A O 1
ATOM 2147 N N . LEU A 1 274 ? -25.727 -34.090 -26.269 1.00 85.00 274 LEU A N 1
ATOM 2148 C CA . LEU A 1 274 ? -25.417 -35.277 -27.058 1.00 85.00 274 LEU A CA 1
ATOM 2149 C C . LEU A 1 274 ? -24.891 -36.420 -26.177 1.00 85.00 274 LEU A C 1
ATOM 2151 O O . LEU A 1 274 ? -25.326 -37.559 -26.334 1.00 85.00 274 LEU A O 1
ATOM 2155 N N . ARG A 1 275 ? -24.058 -36.126 -25.167 1.00 83.50 275 ARG A N 1
ATOM 2156 C CA . ARG A 1 275 ? -23.666 -37.129 -24.159 1.00 83.50 275 ARG A CA 1
ATOM 2157 C C . ARG A 1 275 ? -24.857 -37.658 -23.354 1.00 83.50 275 ARG A C 1
ATOM 2159 O O . ARG A 1 275 ? -24.907 -38.853 -23.078 1.00 83.50 275 ARG A O 1
ATOM 2166 N N . ARG A 1 276 ? -25.826 -36.807 -22.995 1.00 86.81 276 ARG A N 1
ATOM 2167 C CA . ARG A 1 276 ? -27.071 -37.226 -22.315 1.00 86.81 276 ARG A CA 1
ATOM 2168 C C . ARG A 1 276 ? -27.954 -38.108 -23.197 1.00 86.81 276 ARG A C 1
ATOM 2170 O O . ARG A 1 276 ? -28.628 -38.989 -22.678 1.00 86.81 276 ARG A O 1
ATOM 2177 N N . LEU A 1 277 ? -27.922 -37.897 -24.509 1.00 85.19 277 LEU A N 1
ATOM 2178 C CA . LEU A 1 277 ? -28.624 -38.708 -25.506 1.00 85.19 277 LEU A CA 1
ATOM 2179 C C . LEU A 1 277 ? -27.876 -40.004 -25.869 1.00 85.19 277 LEU A C 1
ATOM 2181 O O . LEU A 1 277 ? -28.297 -40.721 -26.772 1.00 85.19 277 LEU A O 1
ATOM 2185 N N . GLY A 1 278 ? -26.786 -40.328 -25.164 1.00 83.38 278 GLY A N 1
ATOM 2186 C CA . GLY A 1 278 ? -26.019 -41.556 -25.375 1.00 83.38 278 GLY A CA 1
ATOM 2187 C C . GLY A 1 278 ? -25.034 -41.489 -26.542 1.00 83.38 278 GLY A C 1
ATOM 2188 O O . GLY A 1 278 ? -24.483 -42.517 -26.926 1.00 83.38 278 GLY A O 1
ATOM 2189 N N . TRP A 1 279 ? -24.778 -40.302 -27.100 1.00 77.81 279 TRP A N 1
ATOM 2190 C CA . TRP A 1 279 ? -23.752 -40.118 -28.121 1.00 77.81 279 TRP A CA 1
ATOM 2191 C C . TRP A 1 279 ? -22.372 -40.016 -27.464 1.00 77.81 279 TRP A C 1
ATOM 2193 O O . TRP A 1 279 ? -21.964 -38.971 -26.947 1.00 77.81 279 TRP A O 1
ATOM 2203 N N . THR A 1 280 ? -21.647 -41.128 -27.462 1.00 68.88 280 THR A N 1
ATOM 2204 C CA . THR A 1 280 ? -20.207 -41.177 -27.199 1.00 68.88 280 THR A CA 1
ATOM 2205 C C . THR A 1 280 ? -19.500 -40.899 -28.519 1.00 68.88 280 THR A C 1
ATOM 2207 O O . THR A 1 280 ? -19.311 -41.809 -29.316 1.00 68.88 280 THR A O 1
ATOM 2210 N N . GLY A 1 281 ? -19.248 -39.618 -28.794 1.00 67.12 281 GLY A N 1
ATOM 2211 C CA . GLY A 1 281 ? -18.677 -39.149 -30.056 1.00 67.12 281 GLY A CA 1
ATOM 2212 C C . GLY A 1 281 ? -17.251 -39.644 -30.293 1.00 67.12 281 GLY A C 1
ATOM 2213 O O . GLY A 1 281 ? -16.308 -38.975 -29.867 1.00 67.12 281 GLY A O 1
ATOM 2214 N N . ASP A 1 282 ? -17.137 -40.782 -30.973 1.00 51.69 282 ASP A N 1
ATOM 2215 C CA . ASP A 1 282 ? -15.966 -41.138 -31.782 1.00 51.69 282 ASP A CA 1
ATOM 2216 C C . ASP A 1 282 ? -15.920 -40.295 -33.068 1.00 51.69 282 ASP A C 1
ATOM 2218 O O . ASP A 1 282 ? -17.001 -40.036 -33.657 1.00 51.69 282 ASP A O 1
#